Protein AF-A0A1F9VTL1-F1 (afdb_monomer_lite)

Secondary structure (DSSP, 8-state):
---------------TTPPP--EEB-SSEEEESSTTSPEEEEE-TT-EEEE---SSSEEEEEEEEEE-GGGBPTTS-B-TTPEEE-TTS-EEEEESS-B--SS---PPPTTT-PEEEEEEEEEEGGGB-GGGSHHHHHHHHHHH-SSPPPGGGGHHHHHHTT-EEE--STTSEEEEEEPPTTT-SS--EEEEEEEETTEEEEEEESS---S--SEEEE-GGG-EEEESS---HHHHHHHHHHHHHHHHT--

Structure (mmCIF, N/CA/C/O backbone):
data_AF-A0A1F9VTL1-F1
#
_entry.id   AF-A0A1F9VTL1-F1
#
loop_
_atom_site.group_PDB
_atom_site.id
_atom_site.type_symbol
_atom_site.label_atom_id
_atom_site.label_alt_id
_atom_site.label_comp_id
_atom_site.label_asym_id
_atom_site.label_entity_id
_atom_site.label_seq_id
_atom_site.pdbx_PDB_ins_code
_atom_site.Cartn_x
_atom_site.Cartn_y
_atom_site.Cartn_z
_atom_site.occupancy
_atom_site.B_iso_or_equiv
_atom_site.auth_seq_id
_atom_site.auth_comp_id
_atom_site.auth_asym_id
_atom_site.auth_atom_id
_atom_site.pdbx_PDB_model_num
ATOM 1 N N . MET A 1 1 ? 15.635 -2.606 39.522 1.00 36.22 1 MET A N 1
ATOM 2 C CA . MET A 1 1 ? 14.920 -2.445 38.237 1.00 36.22 1 MET A CA 1
ATOM 3 C C . MET A 1 1 ? 15.941 -2.172 37.146 1.00 36.22 1 MET A C 1
ATOM 5 O O . MET A 1 1 ? 16.559 -1.121 37.175 1.00 36.22 1 MET A O 1
ATOM 9 N N . LYS A 1 2 ? 16.191 -3.131 36.248 1.00 26.36 2 LYS A N 1
ATOM 10 C CA . LYS A 1 2 ? 17.073 -2.948 35.086 1.00 26.36 2 LYS A CA 1
ATOM 11 C C . LYS A 1 2 ? 16.200 -3.032 33.836 1.00 26.36 2 LYS A C 1
ATOM 13 O O . LYS A 1 2 ? 15.714 -4.114 33.517 1.00 26.36 2 LYS A O 1
ATOM 18 N N . PHE A 1 3 ? 15.964 -1.896 33.186 1.00 29.81 3 PHE A N 1
ATOM 19 C CA . PHE A 1 3 ? 15.362 -1.852 31.856 1.00 29.81 3 PHE A CA 1
ATOM 20 C C . PHE A 1 3 ? 16.377 -2.441 30.874 1.00 29.81 3 PHE A C 1
ATOM 22 O O . PHE A 1 3 ? 17.461 -1.893 30.688 1.00 29.81 3 PHE A O 1
ATOM 29 N N . LYS A 1 4 ? 16.060 -3.605 30.300 1.00 29.52 4 LYS A N 1
ATOM 30 C CA . LYS A 1 4 ? 16.803 -4.134 29.157 1.00 29.52 4 LYS A CA 1
ATOM 31 C C . LYS A 1 4 ? 16.410 -3.295 27.947 1.00 29.52 4 LYS A C 1
ATOM 33 O O . LYS A 1 4 ? 15.265 -3.360 27.511 1.00 29.52 4 LYS A O 1
ATOM 38 N N . ALA A 1 5 ? 17.356 -2.509 27.445 1.00 31.97 5 ALA A N 1
ATOM 39 C CA . ALA A 1 5 ? 17.252 -1.867 26.147 1.00 31.97 5 ALA A CA 1
ATOM 40 C C . ALA A 1 5 ? 17.063 -2.957 25.084 1.00 31.97 5 ALA A C 1
ATOM 42 O O . ALA A 1 5 ? 17.919 -3.824 24.898 1.00 31.97 5 ALA A O 1
ATOM 43 N N . PHE A 1 6 ? 15.904 -2.943 24.435 1.00 30.83 6 PHE A N 1
ATOM 44 C CA . PHE A 1 6 ? 15.630 -3.734 23.247 1.00 30.83 6 PHE A CA 1
ATOM 45 C C . PHE A 1 6 ? 16.324 -3.023 22.077 1.00 30.83 6 PHE A C 1
ATOM 47 O O . PHE A 1 6 ? 15.713 -2.239 21.361 1.00 30.83 6 PHE A O 1
ATOM 54 N N . SER A 1 7 ? 17.628 -3.249 21.900 1.00 31.41 7 SER A N 1
ATOM 55 C CA . SER A 1 7 ? 18.295 -2.931 20.633 1.00 31.41 7 SER A CA 1
ATOM 56 C C . SER A 1 7 ? 17.820 -3.933 19.585 1.00 31.41 7 SER A C 1
ATOM 58 O O . SER A 1 7 ? 18.479 -4.933 19.311 1.00 31.41 7 SER A O 1
ATOM 60 N N . ALA A 1 8 ? 16.644 -3.678 19.016 1.00 33.06 8 ALA A N 1
ATOM 61 C CA . ALA A 1 8 ? 16.248 -4.274 17.755 1.00 33.06 8 ALA A CA 1
ATOM 62 C C . ALA A 1 8 ? 16.989 -3.523 16.645 1.00 33.06 8 ALA A C 1
ATOM 64 O O . ALA A 1 8 ? 16.456 -2.612 16.020 1.00 33.06 8 ALA A O 1
ATOM 65 N N . LEU A 1 9 ? 18.244 -3.911 16.410 1.00 30.23 9 LEU A N 1
ATOM 66 C CA . LEU A 1 9 ? 18.881 -3.691 15.119 1.00 30.23 9 LEU A CA 1
ATOM 67 C C . LEU A 1 9 ? 18.122 -4.581 14.122 1.00 30.23 9 LEU A C 1
ATOM 69 O O . LEU A 1 9 ? 18.488 -5.730 13.876 1.00 30.23 9 LEU A O 1
ATOM 73 N N . LEU A 1 10 ? 16.979 -4.084 13.649 1.00 35.00 10 LEU A N 1
ATOM 74 C CA . LEU A 1 10 ? 16.189 -4.687 12.587 1.00 35.00 10 LEU A CA 1
ATOM 75 C C . LEU A 1 10 ? 17.007 -4.525 11.305 1.00 35.00 10 LEU A C 1
ATOM 77 O O . LEU A 1 10 ? 16.826 -3.585 10.537 1.00 35.00 10 LEU A O 1
ATOM 81 N N . LEU A 1 11 ? 17.938 -5.457 11.079 1.00 33.41 11 LEU A N 1
ATOM 82 C CA . LEU A 1 11 ? 18.264 -5.841 9.717 1.00 33.41 11 LEU A CA 1
ATOM 83 C C . LEU A 1 11 ? 16.915 -6.159 9.067 1.00 33.41 11 LEU A C 1
ATOM 85 O O . LEU A 1 11 ? 16.291 -7.170 9.396 1.00 33.41 11 LEU A O 1
ATOM 89 N N . PHE A 1 12 ? 16.451 -5.261 8.199 1.00 39.25 12 PHE A N 1
ATOM 90 C CA . PHE A 1 12 ? 15.352 -5.477 7.268 1.00 39.25 12 PHE A CA 1
ATOM 91 C C . PHE A 1 12 ? 15.795 -6.576 6.300 1.00 39.25 12 PHE A C 1
ATOM 93 O O . PHE A 1 12 ? 16.148 -6.356 5.145 1.00 39.25 12 PHE A O 1
ATOM 100 N N . SER A 1 13 ? 15.853 -7.805 6.800 1.00 32.62 13 SER A N 1
ATOM 101 C CA . SER A 1 13 ? 15.887 -8.978 5.961 1.00 32.62 13 SER A CA 1
ATOM 102 C C . SER A 1 13 ? 14.563 -8.972 5.211 1.00 32.62 13 SER A C 1
ATOM 104 O O . SER A 1 13 ? 13.523 -9.319 5.777 1.00 32.62 13 SER A O 1
ATOM 106 N N . PHE A 1 14 ? 14.634 -8.520 3.956 1.00 38.91 14 PHE A N 1
ATOM 107 C CA . PHE A 1 14 ? 13.723 -8.800 2.853 1.00 38.91 14 PHE A CA 1
ATOM 108 C C . PHE A 1 14 ? 13.466 -10.316 2.807 1.00 38.91 14 PHE A C 1
ATOM 110 O O . PHE A 1 14 ? 14.059 -11.076 2.042 1.00 38.91 14 PHE A O 1
ATOM 117 N N . LEU A 1 15 ? 12.627 -10.798 3.722 1.00 35.75 15 LEU A N 1
ATOM 118 C CA . LEU A 1 15 ? 12.273 -12.199 3.838 1.00 35.75 15 LEU A CA 1
ATOM 119 C C . LEU A 1 15 ? 11.187 -12.481 2.809 1.00 35.75 15 LEU A C 1
ATOM 121 O O . LEU A 1 15 ? 10.000 -12.215 3.007 1.00 35.75 15 LEU A O 1
ATOM 125 N N . CYS A 1 16 ? 11.664 -13.013 1.687 1.00 34.41 16 CYS A N 1
ATOM 126 C CA . CYS A 1 16 ? 10.990 -13.959 0.814 1.00 34.41 16 CYS A CA 1
ATOM 127 C C . CYS A 1 16 ? 9.662 -14.477 1.393 1.00 34.41 16 CYS A C 1
ATOM 129 O O . CYS A 1 16 ? 9.648 -15.318 2.289 1.00 34.41 16 CYS A O 1
ATOM 131 N N . GLY A 1 17 ? 8.540 -14.014 0.835 1.00 38.56 17 GLY A N 1
ATOM 132 C CA . GLY A 1 17 ? 7.256 -14.710 0.963 1.00 38.56 17 GLY A CA 1
ATOM 133 C C . GLY A 1 17 ? 6.082 -13.911 1.518 1.00 38.56 17 GLY A C 1
ATOM 134 O O . GLY A 1 17 ? 4.962 -14.413 1.442 1.00 38.56 17 GLY A O 1
ATOM 135 N N . ARG A 1 18 ? 6.264 -12.678 2.006 1.00 45.53 18 ARG A N 1
ATOM 136 C CA . ARG A 1 18 ? 5.099 -11.859 2.379 1.00 45.53 18 ARG A CA 1
ATOM 137 C C . ARG A 1 18 ? 4.327 -11.464 1.109 1.00 45.53 18 ARG A C 1
ATOM 139 O O . ARG A 1 18 ? 4.951 -11.028 0.137 1.00 45.53 18 ARG A O 1
ATOM 146 N N . PRO A 1 19 ? 2.998 -11.673 1.038 1.00 45.59 19 PRO A N 1
ATOM 147 C CA . PRO A 1 19 ? 2.218 -11.145 -0.072 1.00 45.59 19 PRO A CA 1
ATOM 148 C C . PRO A 1 19 ? 2.411 -9.628 -0.089 1.00 45.59 19 PRO A C 1
ATOM 150 O O . PRO A 1 19 ? 2.204 -8.990 0.940 1.00 45.59 19 PRO A O 1
ATOM 153 N N . LEU A 1 20 ? 2.836 -9.073 -1.232 1.00 51.19 20 LEU A N 1
ATOM 154 C CA . LEU A 1 20 ? 2.894 -7.621 -1.426 1.00 51.19 20 LEU A CA 1
ATOM 155 C C . LEU A 1 20 ? 1.542 -7.043 -0.984 1.00 51.19 20 LEU A C 1
ATOM 157 O O . LEU A 1 20 ? 0.506 -7.442 -1.535 1.00 51.19 20 LEU A O 1
ATOM 161 N N . ARG A 1 21 ? 1.566 -6.179 0.036 1.00 68.81 21 ARG A N 1
ATOM 162 C CA . ARG A 1 21 ? 0.408 -5.474 0.605 1.00 68.81 21 ARG A CA 1
ATOM 163 C C . ARG A 1 21 ? 0.075 -4.301 -0.309 1.00 68.81 21 ARG A C 1
ATOM 165 O O . ARG A 1 21 ? 0.228 -3.146 0.054 1.00 68.81 21 ARG A O 1
ATOM 172 N N . ALA A 1 22 ? -0.283 -4.654 -1.532 1.00 82.31 22 ALA A N 1
ATOM 173 C CA . ALA A 1 22 ? -0.256 -3.753 -2.662 1.00 82.31 22 ALA A CA 1
ATOM 174 C C . ALA A 1 22 ? -1.665 -3.398 -3.121 1.00 82.31 22 ALA A C 1
ATOM 176 O O . ALA A 1 22 ? -2.537 -4.272 -3.231 1.00 82.31 22 ALA A O 1
ATOM 177 N N . GLU A 1 23 ? -1.850 -2.128 -3.455 1.00 94.31 23 GLU A N 1
ATOM 178 C CA . GLU A 1 23 ? -2.902 -1.702 -4.357 1.00 94.31 23 GLU A CA 1
ATOM 179 C C . GLU A 1 23 ? -2.733 -2.359 -5.740 1.00 94.31 23 GLU A C 1
ATOM 181 O O . GLU A 1 23 ? -1.689 -2.917 -6.097 1.00 94.31 23 GLU A O 1
ATOM 186 N N . VAL A 1 24 ? -3.801 -2.332 -6.533 1.00 96.06 24 VAL A N 1
ATOM 187 C CA . VAL A 1 24 ? -3.861 -2.998 -7.833 1.00 96.06 24 VAL A CA 1
ATOM 188 C C . VAL A 1 24 ? -4.225 -2.003 -8.922 1.00 96.06 24 VAL A C 1
ATOM 190 O O . VAL A 1 24 ? -5.228 -1.298 -8.825 1.00 96.06 24 VAL A O 1
ATOM 193 N N . ILE A 1 25 ? -3.459 -2.014 -10.007 1.00 97.69 25 ILE A N 1
ATOM 194 C CA . ILE A 1 25 ? -3.737 -1.236 -11.211 1.00 97.69 25 ILE A CA 1
ATOM 195 C C . ILE A 1 25 ? -4.984 -1.771 -11.928 1.00 97.69 25 ILE A C 1
ATOM 197 O O . ILE A 1 25 ? -5.120 -2.973 -12.184 1.00 97.69 25 ILE A O 1
ATOM 201 N N . ARG A 1 26 ? -5.880 -0.849 -12.282 1.00 97.56 26 ARG A N 1
ATOM 202 C CA . ARG A 1 26 ? -6.916 -0.969 -13.309 1.00 97.56 26 ARG A CA 1
ATOM 203 C C . ARG A 1 26 ? -6.288 -0.559 -14.638 1.00 97.56 26 ARG A 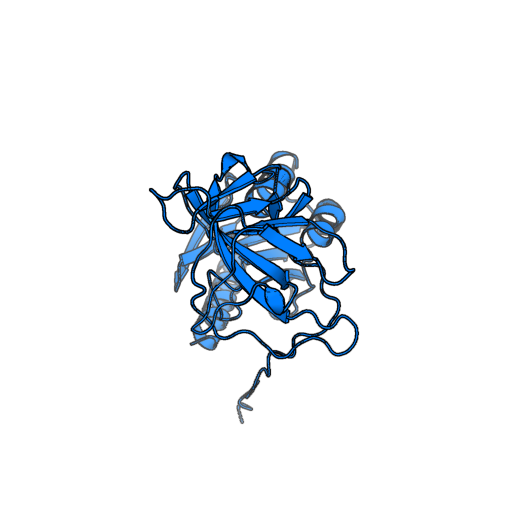C 1
ATOM 205 O O . ARG A 1 26 ? -6.236 0.621 -14.967 1.00 97.56 26 ARG A O 1
ATOM 212 N N . GLY A 1 27 ? -5.763 -1.543 -15.356 1.00 93.62 27 GLY A N 1
ATOM 213 C CA . GLY A 1 27 ? -4.925 -1.300 -16.526 1.00 93.62 27 GLY A CA 1
ATOM 214 C C . GLY A 1 27 ? -5.665 -1.388 -17.867 1.00 93.62 27 GLY A C 1
ATOM 215 O O . GLY A 1 27 ? -6.797 -1.873 -17.915 1.00 93.62 27 GLY A O 1
ATOM 216 N N . PRO A 1 28 ? -5.008 -0.984 -18.970 1.00 96.81 28 PRO A N 1
ATOM 217 C CA . PRO A 1 28 ? -3.671 -0.391 -18.996 1.00 96.81 28 PRO A CA 1
ATOM 218 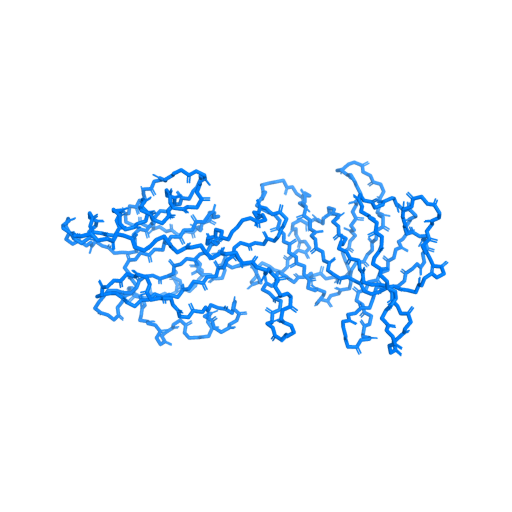C C . PRO A 1 28 ? -3.669 1.015 -18.379 1.00 96.81 28 PRO A C 1
ATOM 220 O O . PRO A 1 28 ? -4.536 1.826 -18.686 1.00 96.81 28 PRO A O 1
ATOM 223 N N . ALA A 1 29 ? -2.695 1.286 -17.513 1.00 97.69 29 ALA A N 1
ATOM 224 C CA . ALA A 1 29 ? -2.513 2.585 -16.871 1.00 97.69 29 ALA A CA 1
ATOM 225 C C . ALA A 1 29 ? -1.221 3.221 -17.377 1.00 97.69 29 ALA A C 1
ATOM 227 O O . ALA A 1 29 ? -0.213 2.526 -17.517 1.00 97.69 29 ALA A O 1
ATOM 228 N N . GLU A 1 30 ? -1.248 4.518 -17.662 1.00 97.31 30 GLU A N 1
ATOM 229 C CA . GLU A 1 30 ? -0.055 5.295 -17.999 1.00 97.31 30 GLU A CA 1
ATOM 230 C C . GLU A 1 30 ? 0.550 5.888 -16.730 1.00 97.31 30 GLU A C 1
ATOM 232 O O . GLU A 1 30 ? -0.164 6.430 -15.886 1.00 97.31 30 GLU A O 1
ATOM 237 N N . LEU A 1 31 ? 1.871 5.792 -16.607 1.00 97.12 31 LEU A N 1
ATOM 238 C CA . LEU A 1 31 ? 2.620 6.330 -15.481 1.00 97.12 31 LEU A CA 1
ATOM 239 C C . LEU A 1 31 ? 3.559 7.425 -15.974 1.00 97.12 31 LEU A C 1
ATOM 241 O O . LEU A 1 31 ? 4.158 7.301 -17.044 1.00 97.12 31 LEU A O 1
ATOM 245 N N . ARG A 1 32 ? 3.697 8.496 -15.195 1.00 95.38 32 ARG A N 1
ATOM 246 C CA . ARG A 1 32 ? 4.520 9.666 -15.532 1.00 95.38 32 ARG A CA 1
ATOM 247 C C . ARG A 1 32 ? 5.700 9.786 -14.580 1.00 95.38 32 ARG A C 1
ATOM 249 O O . ARG A 1 32 ? 5.578 9.444 -13.414 1.00 95.38 32 ARG A O 1
ATOM 256 N N . SER A 1 33 ? 6.816 10.322 -15.056 1.00 89.38 33 SER A N 1
ATOM 257 C CA . SER A 1 33 ? 7.952 10.685 -14.195 1.00 89.38 33 SER A CA 1
ATOM 258 C C . SER A 1 33 ? 7.778 12.045 -13.502 1.00 89.38 33 SER A C 1
ATOM 260 O O . SER A 1 33 ? 8.544 12.369 -12.606 1.00 89.38 33 SER A O 1
ATOM 262 N N . ALA A 1 34 ? 6.785 12.844 -13.910 1.00 84.56 34 ALA A N 1
ATOM 263 C CA . ALA A 1 34 ? 6.429 14.131 -13.307 1.00 84.56 34 ALA A CA 1
ATOM 264 C C . ALA A 1 34 ? 4.954 14.480 -13.593 1.00 84.56 34 ALA A C 1
ATOM 266 O O . ALA A 1 34 ? 4.390 14.010 -14.588 1.00 84.56 34 ALA A O 1
ATOM 267 N N . ASP A 1 35 ? 4.333 15.327 -12.764 1.00 71.75 35 ASP A N 1
ATOM 268 C CA . ASP A 1 35 ? 2.890 15.644 -12.822 1.00 71.75 35 ASP A CA 1
ATOM 269 C C . ASP A 1 35 ? 2.420 16.111 -14.213 1.00 71.75 35 ASP A C 1
ATOM 271 O O . ASP A 1 35 ? 1.348 15.728 -14.699 1.00 71.75 35 ASP A O 1
ATOM 275 N N . THR A 1 36 ? 3.252 16.895 -14.901 1.00 65.31 36 THR A N 1
ATOM 276 C CA . THR A 1 36 ? 2.993 17.457 -16.239 1.00 65.31 36 THR A CA 1
ATOM 277 C C . THR A 1 36 ? 3.823 16.800 -17.352 1.00 65.31 36 THR A C 1
ATOM 279 O O . THR A 1 36 ? 4.041 17.391 -18.409 1.00 65.31 36 THR A O 1
ATOM 282 N N . GLY A 1 37 ? 4.268 15.558 -17.143 1.00 72.75 37 GLY A N 1
ATOM 283 C CA . GLY A 1 37 ? 5.114 14.815 -18.079 1.00 72.75 37 GLY A CA 1
ATOM 284 C C . GLY A 1 37 ? 4.368 13.952 -19.102 1.00 72.75 37 GLY A C 1
ATOM 285 O O . GLY A 1 37 ? 3.180 13.645 -18.974 1.00 72.75 37 GLY A O 1
ATOM 286 N N . LYS A 1 38 ? 5.114 13.507 -20.121 1.00 85.81 38 LYS A N 1
ATOM 287 C CA . LYS A 1 38 ? 4.707 12.391 -20.989 1.00 85.81 38 LYS A CA 1
ATOM 288 C C . LYS A 1 38 ? 4.661 11.091 -20.177 1.00 85.81 38 LYS A C 1
ATOM 290 O O . LYS A 1 38 ? 5.348 10.962 -19.165 1.00 85.81 38 LYS A O 1
ATOM 295 N N . ALA A 1 39 ? 3.877 10.121 -20.641 1.00 92.25 39 ALA A N 1
ATOM 296 C CA . ALA A 1 39 ? 3.885 8.779 -20.071 1.00 92.25 39 ALA A CA 1
ATOM 297 C C . ALA A 1 39 ? 5.279 8.140 -20.230 1.00 92.25 39 ALA A C 1
ATOM 299 O O . ALA A 1 39 ? 5.758 7.944 -21.349 1.00 92.25 39 ALA A O 1
ATOM 300 N N . ALA A 1 40 ? 5.917 7.821 -19.108 1.00 95.31 40 ALA A N 1
ATOM 301 C CA . ALA A 1 40 ? 7.216 7.159 -19.031 1.00 95.31 40 ALA A CA 1
ATOM 302 C C . ALA A 1 40 ? 7.072 5.631 -19.067 1.00 95.31 40 ALA A C 1
ATOM 304 O O . ALA A 1 40 ? 7.914 4.926 -19.624 1.00 95.31 40 ALA A O 1
ATOM 305 N N . ALA A 1 41 ? 5.971 5.109 -18.528 1.00 97.62 41 ALA A N 1
ATOM 306 C CA . ALA A 1 41 ? 5.686 3.684 -18.524 1.00 97.62 41 ALA A CA 1
ATOM 307 C C . ALA A 1 41 ? 4.189 3.392 -18.648 1.00 97.62 41 ALA A C 1
ATOM 309 O O . ALA A 1 41 ? 3.341 4.275 -18.518 1.00 97.62 41 ALA A O 1
ATOM 310 N N . SER A 1 42 ? 3.864 2.120 -18.869 1.00 98.19 42 SER A N 1
ATOM 311 C CA . SER A 1 42 ? 2.506 1.607 -18.759 1.00 98.19 42 SER A CA 1
ATOM 312 C C . SER A 1 42 ? 2.472 0.299 -17.977 1.00 98.19 42 SER A C 1
ATOM 314 O O . SER A 1 42 ? 3.284 -0.596 -18.226 1.00 98.19 42 SER A O 1
ATOM 316 N N . LEU A 1 43 ? 1.523 0.190 -17.048 1.00 98.44 43 LEU A N 1
ATOM 317 C CA . LEU A 1 43 ? 1.258 -1.022 -16.275 1.00 98.44 43 LEU A CA 1
ATOM 318 C C . LEU A 1 43 ? -0.022 -1.707 -16.766 1.00 98.44 43 LEU A C 1
ATOM 320 O O . LEU A 1 43 ? -1.015 -1.053 -17.087 1.00 98.44 43 LEU A O 1
ATOM 324 N N . TYR A 1 44 ? 0.005 -3.037 -16.823 1.00 98.38 44 TYR A N 1
ATOM 325 C CA . TYR A 1 44 ? -1.131 -3.865 -17.227 1.00 98.38 44 TYR A CA 1
ATOM 326 C C . TYR A 1 44 ? -2.145 -4.028 -16.090 1.00 98.38 44 TYR A C 1
ATOM 328 O O . TYR A 1 44 ? -1.842 -3.790 -14.918 1.00 98.38 44 TYR A O 1
ATOM 336 N N . ASP A 1 45 ? -3.365 -4.454 -16.433 1.00 98.00 45 ASP A N 1
ATOM 337 C CA . ASP A 1 45 ? -4.385 -4.727 -15.421 1.00 98.00 45 ASP A CA 1
ATOM 338 C C . ASP A 1 45 ? -3.907 -5.805 -14.445 1.00 98.00 45 ASP A C 1
ATOM 340 O O . ASP A 1 45 ? -3.346 -6.829 -14.840 1.00 98.00 45 ASP A O 1
ATOM 344 N N . GLY A 1 46 ? -4.120 -5.564 -13.152 1.00 95.81 46 GLY A N 1
ATOM 345 C CA . GLY A 1 46 ? -3.687 -6.489 -12.111 1.00 95.81 46 GLY A CA 1
ATOM 346 C C . GLY A 1 46 ? -2.239 -6.307 -11.648 1.00 95.81 46 GLY A C 1
ATOM 347 O O . GLY A 1 46 ? -1.816 -7.054 -10.761 1.00 95.81 46 GLY A O 1
ATOM 348 N N . ALA A 1 47 ? -1.486 -5.342 -12.195 1.00 96.81 47 ALA A N 1
ATOM 349 C CA . ALA A 1 47 ? -0.178 -4.981 -11.654 1.00 96.81 47 ALA A CA 1
ATOM 350 C C . ALA A 1 47 ? -0.310 -4.532 -10.191 1.00 96.81 47 ALA A C 1
ATOM 352 O O . ALA A 1 47 ? -1.247 -3.817 -9.833 1.00 96.81 47 ALA A O 1
ATOM 353 N N . LYS A 1 48 ? 0.616 -4.992 -9.347 1.00 95.06 48 LYS A N 1
ATOM 354 C CA . LYS A 1 48 ? 0.660 -4.670 -7.918 1.00 95.06 48 LYS A CA 1
ATOM 355 C C . LYS A 1 48 ? 1.556 -3.464 -7.703 1.00 95.06 48 LYS A C 1
ATOM 357 O O . LYS A 1 48 ? 2.680 -3.466 -8.197 1.00 95.06 48 LYS A O 1
ATOM 362 N N . VAL A 1 49 ? 1.061 -2.486 -6.962 1.00 95.25 49 VAL A N 1
ATOM 363 C CA . VAL A 1 49 ? 1.756 -1.230 -6.686 1.00 95.25 49 VAL A CA 1
ATOM 364 C C . VAL A 1 49 ? 1.557 -0.819 -5.233 1.00 95.25 49 VAL A C 1
ATOM 366 O O . VAL A 1 49 ? 0.642 -1.299 -4.568 1.00 95.25 49 VAL A O 1
ATOM 369 N N . GLU A 1 50 ? 2.408 0.070 -4.751 1.00 92.81 50 GLU A N 1
ATOM 370 C CA . GLU A 1 50 ? 2.240 0.756 -3.479 1.00 92.81 50 GLU A CA 1
ATOM 371 C C . GLU A 1 50 ? 2.025 2.239 -3.765 1.00 92.81 50 GLU A C 1
ATOM 373 O O . GLU A 1 50 ? 2.782 2.848 -4.514 1.00 92.81 50 GLU A O 1
ATOM 378 N N . CYS A 1 51 ? 0.956 2.807 -3.222 1.00 92.31 51 CYS A N 1
ATOM 379 C CA . CYS A 1 51 ? 0.553 4.182 -3.512 1.00 92.31 51 CYS A CA 1
ATOM 380 C C . CYS A 1 51 ? 0.684 5.068 -2.277 1.00 92.31 51 CYS A C 1
ATOM 382 O O . CYS A 1 51 ? 0.207 4.675 -1.213 1.00 92.31 51 CYS A O 1
ATOM 384 N N . VAL A 1 52 ? 1.229 6.278 -2.408 1.00 89.94 52 VAL A N 1
ATOM 385 C CA . VAL A 1 52 ? 1.214 7.257 -1.305 1.00 89.94 52 VAL A CA 1
ATOM 386 C C . VAL A 1 52 ? -0.189 7.815 -1.062 1.00 89.94 52 VAL A C 1
ATOM 388 O O . VAL A 1 52 ? -1.071 7.777 -1.930 1.00 89.94 52 VAL A O 1
ATOM 391 N N . ARG A 1 53 ? -0.408 8.384 0.123 1.00 82.25 53 ARG A N 1
ATOM 392 C CA . ARG A 1 53 ? -1.593 9.174 0.425 1.00 82.25 53 ARG A CA 1
ATOM 393 C C . ARG A 1 53 ? -1.566 10.456 -0.397 1.00 82.25 53 ARG A C 1
ATOM 395 O O . ARG A 1 53 ? -0.670 11.281 -0.267 1.00 82.25 53 ARG A O 1
ATOM 402 N N . SER A 1 54 ? -2.613 10.682 -1.180 1.00 82.00 54 SER A N 1
ATOM 403 C CA . SER A 1 54 ? -2.771 11.944 -1.892 1.00 82.00 54 SER A CA 1
ATOM 404 C C . SER A 1 54 ? -4.230 12.205 -2.257 1.00 82.00 54 SER A C 1
ATOM 406 O O . SER A 1 54 ? -5.019 11.281 -2.453 1.00 82.00 54 SER A O 1
ATOM 408 N N . THR A 1 55 ? -4.591 13.485 -2.314 1.00 80.38 55 THR A N 1
ATOM 409 C CA . THR A 1 55 ? -5.858 13.975 -2.880 1.00 80.38 55 THR A CA 1
ATOM 410 C C . THR A 1 55 ? -5.692 14.442 -4.328 1.00 80.38 55 THR A C 1
ATOM 412 O O . THR A 1 55 ? -6.673 14.822 -4.970 1.00 80.38 55 THR A O 1
ATOM 415 N N . ALA A 1 56 ? -4.462 14.428 -4.847 1.00 88.50 56 ALA A N 1
ATOM 416 C CA . ALA A 1 56 ? -4.162 14.786 -6.220 1.00 88.50 56 ALA A CA 1
ATOM 417 C C . ALA A 1 56 ? -4.605 13.671 -7.186 1.00 88.50 56 ALA A C 1
ATOM 419 O O . ALA A 1 56 ? -4.644 12.494 -6.821 1.00 88.50 56 ALA A O 1
ATOM 420 N N . PRO A 1 57 ? -4.933 14.014 -8.444 1.00 91.81 57 PRO A N 1
ATOM 421 C CA . PRO A 1 57 ? -5.296 13.020 -9.450 1.00 91.81 57 PRO A CA 1
ATOM 422 C C . PRO A 1 57 ? -4.115 12.136 -9.859 1.00 91.81 57 PRO A C 1
ATOM 424 O O . PRO A 1 57 ? -4.346 11.020 -10.312 1.00 91.81 57 PRO A O 1
ATOM 427 N N . TRP A 1 58 ? -2.883 12.629 -9.721 1.00 94.06 58 TRP A N 1
ATOM 428 C CA . TRP A 1 58 ? -1.645 11.892 -9.955 1.00 94.06 58 TRP A CA 1
ATOM 429 C C . TRP A 1 58 ? -0.966 11.657 -8.616 1.00 94.06 58 TRP A C 1
ATOM 431 O O . TRP A 1 58 ? -0.846 12.581 -7.814 1.00 94.06 58 TRP A O 1
ATOM 441 N N . ILE A 1 59 ? -0.596 10.409 -8.356 1.00 93.94 59 ILE A N 1
ATOM 442 C CA . ILE A 1 59 ? -0.109 9.981 -7.051 1.00 93.94 59 ILE A CA 1
ATOM 443 C C . ILE A 1 59 ? 1.170 9.172 -7.204 1.00 93.94 59 ILE A C 1
ATOM 445 O O . ILE A 1 59 ? 1.281 8.349 -8.119 1.00 93.94 59 ILE A O 1
ATOM 449 N N . GLU A 1 60 ? 2.130 9.386 -6.307 1.00 94.12 60 GLU A N 1
ATOM 450 C CA . GLU A 1 60 ? 3.345 8.576 -6.285 1.00 94.12 60 GLU A CA 1
ATOM 451 C C . GLU A 1 60 ? 2.977 7.116 -6.048 1.00 94.12 60 GLU A C 1
ATOM 453 O O . GLU A 1 60 ? 2.176 6.758 -5.179 1.00 94.12 60 GLU A O 1
ATOM 458 N N . THR A 1 61 ? 3.511 6.287 -6.927 1.00 94.81 61 THR A N 1
ATOM 459 C CA . THR A 1 61 ? 3.162 4.890 -7.091 1.00 94.81 61 THR A CA 1
ATOM 460 C C . THR A 1 61 ? 4.451 4.128 -7.338 1.00 94.81 61 THR A C 1
ATOM 462 O O . THR A 1 61 ? 5.084 4.260 -8.388 1.00 94.81 61 THR A O 1
ATOM 465 N N . GLY A 1 62 ? 4.842 3.346 -6.343 1.00 93.75 62 GLY A N 1
ATOM 466 C CA . GLY A 1 62 ? 6.043 2.532 -6.347 1.00 93.75 62 GLY A CA 1
ATOM 467 C C . GLY A 1 62 ? 5.731 1.081 -6.674 1.00 93.75 62 GLY A C 1
ATOM 468 O O . GLY A 1 62 ? 4.668 0.556 -6.337 1.00 93.75 62 GLY A O 1
ATOM 469 N N . PHE A 1 63 ? 6.656 0.404 -7.338 1.00 94.19 63 PHE A N 1
ATOM 470 C CA . PHE A 1 63 ? 6.559 -1.026 -7.597 1.00 94.19 63 PHE A CA 1
ATOM 471 C C . PHE A 1 63 ? 7.936 -1.648 -7.802 1.00 94.19 63 PHE A C 1
ATOM 473 O O . PHE A 1 63 ? 8.856 -1.024 -8.327 1.00 94.19 63 PHE A O 1
ATOM 480 N N . LEU A 1 64 ? 8.053 -2.919 -7.419 1.00 92.88 64 LEU A N 1
ATOM 481 C CA . LEU A 1 64 ? 9.236 -3.726 -7.696 1.00 92.88 64 LEU A CA 1
ATOM 482 C C . LEU A 1 64 ? 9.121 -4.339 -9.089 1.00 92.88 64 LEU A C 1
ATOM 484 O O . LEU A 1 64 ? 8.118 -4.988 -9.404 1.00 92.88 64 LEU A O 1
ATOM 488 N N . ALA A 1 65 ? 10.152 -4.170 -9.910 1.00 94.81 65 ALA A N 1
ATOM 489 C CA . ALA A 1 65 ? 10.223 -4.753 -11.243 1.00 94.81 65 ALA A CA 1
ATOM 490 C C . ALA A 1 65 ? 11.575 -5.423 -11.479 1.00 94.81 65 ALA A C 1
ATOM 492 O O . ALA A 1 65 ? 12.620 -4.872 -11.151 1.00 94.81 65 ALA A O 1
ATOM 493 N N . TYR A 1 66 ? 11.552 -6.584 -12.126 1.00 95.81 66 TYR A N 1
ATOM 494 C CA . TYR A 1 66 ?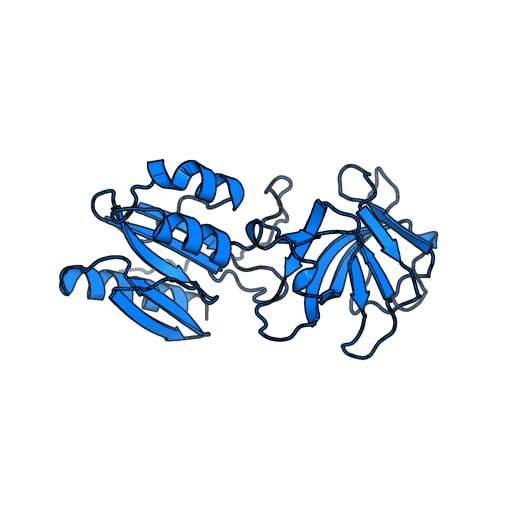 12.737 -7.190 -12.718 1.00 95.81 66 TYR A CA 1
ATOM 495 C C . TYR A 1 66 ? 12.826 -6.760 -14.182 1.00 95.81 66 TYR A C 1
ATOM 497 O O . TYR A 1 66 ? 11.824 -6.818 -14.899 1.00 95.81 66 TYR A O 1
ATOM 505 N N . VAL A 1 67 ? 14.010 -6.352 -14.634 1.00 96.94 67 VAL A N 1
ATOM 506 C CA . VAL A 1 67 ? 14.264 -5.902 -16.014 1.00 96.94 67 VAL A CA 1
ATOM 507 C C . VAL A 1 67 ? 15.512 -6.558 -16.599 1.00 96.94 67 VAL A C 1
ATOM 509 O O . VAL A 1 67 ? 16.418 -6.961 -15.869 1.00 96.94 67 VAL A O 1
ATOM 512 N N . GLU A 1 68 ? 15.585 -6.650 -17.926 1.00 97.00 68 GLU A N 1
ATOM 513 C CA . GLU A 1 68 ? 16.799 -7.121 -18.602 1.00 97.00 68 GLU A CA 1
ATOM 514 C C . GLU A 1 68 ? 17.908 -6.049 -18.511 1.00 97.00 68 GLU A C 1
ATOM 516 O O . GLU A 1 68 ? 17.642 -4.886 -18.841 1.00 97.00 68 GLU A O 1
ATOM 521 N N . PRO A 1 69 ? 19.159 -6.402 -18.143 1.00 95.31 69 PRO A N 1
ATOM 522 C CA . PRO A 1 69 ? 20.253 -5.435 -17.978 1.00 95.31 69 PRO A CA 1
ATOM 523 C C . PRO A 1 69 ? 20.529 -4.585 -19.223 1.00 95.31 69 PRO A C 1
ATOM 525 O O . PRO A 1 69 ? 20.970 -3.446 -19.114 1.00 95.31 69 PRO A O 1
ATOM 528 N N . ALA A 1 70 ? 20.229 -5.115 -20.413 1.00 95.56 70 ALA A N 1
ATOM 529 C CA . ALA A 1 70 ? 20.410 -4.428 -21.690 1.00 95.56 70 ALA A CA 1
ATOM 530 C C . ALA A 1 70 ? 19.573 -3.143 -21.838 1.00 95.56 70 ALA A C 1
ATOM 532 O O . ALA A 1 70 ? 19.851 -2.353 -22.736 1.00 95.56 70 ALA A O 1
ATOM 533 N N . TYR A 1 71 ? 18.565 -2.921 -20.988 1.00 96.06 71 TYR A N 1
ATOM 534 C CA . TYR A 1 71 ? 17.780 -1.682 -20.981 1.00 96.06 71 TYR A CA 1
ATOM 535 C C . TYR A 1 71 ? 18.255 -0.652 -19.956 1.00 96.06 71 TYR A C 1
ATOM 537 O O . TYR A 1 71 ? 17.766 0.476 -19.986 1.00 96.06 71 TYR A O 1
ATOM 545 N N . LEU A 1 72 ? 19.202 -1.002 -19.084 1.00 93.94 72 LEU A N 1
ATOM 546 C CA . LEU A 1 72 ? 19.769 -0.055 -18.131 1.00 93.94 72 LEU A CA 1
ATOM 547 C C . LEU A 1 72 ? 20.678 0.936 -18.866 1.00 93.94 72 LEU A C 1
ATOM 549 O O . LEU A 1 72 ? 21.397 0.558 -19.801 1.00 93.94 72 LEU A O 1
ATOM 553 N N . GLU A 1 73 ? 20.601 2.205 -18.474 1.00 89.69 73 GLU A N 1
ATOM 554 C CA . GLU A 1 73 ? 21.490 3.257 -18.971 1.00 89.69 73 GLU A CA 1
ATOM 555 C C . GLU A 1 73 ? 22.696 3.452 -18.054 1.00 89.69 73 GLU A C 1
ATOM 557 O O . GLU A 1 73 ? 22.617 3.304 -16.830 1.00 89.69 73 GLU A O 1
ATOM 562 N N . GLU A 1 74 ? 23.826 3.804 -18.665 1.00 80.19 74 GLU A N 1
ATOM 563 C CA . GLU A 1 74 ? 25.009 4.250 -17.942 1.00 80.19 74 GLU A CA 1
ATOM 564 C C . GLU A 1 74 ? 24.680 5.584 -17.254 1.00 80.19 74 GLU A C 1
ATOM 566 O O . GLU A 1 74 ? 24.341 6.559 -17.918 1.00 80.19 74 GLU A O 1
ATOM 571 N N . GLY A 1 75 ? 24.710 5.609 -15.918 1.00 74.94 75 GLY A N 1
ATOM 572 C CA . GLY A 1 75 ? 24.297 6.772 -15.119 1.00 74.94 75 GLY A CA 1
ATOM 573 C C . GLY A 1 75 ? 22.935 6.650 -14.425 1.00 74.94 75 GLY A C 1
ATOM 574 O O . GLY A 1 75 ? 22.582 7.547 -13.669 1.00 74.94 75 GLY A O 1
ATOM 575 N N . GLY A 1 76 ? 22.213 5.537 -14.605 1.00 80.81 76 GLY A N 1
ATOM 576 C CA . GLY A 1 76 ? 20.956 5.265 -13.899 1.00 80.81 76 GLY A CA 1
ATOM 577 C C . GLY A 1 76 ? 19.725 5.673 -14.709 1.00 80.81 76 GLY A C 1
ATOM 578 O O . GLY A 1 76 ? 19.485 6.843 -14.991 1.00 80.81 76 GLY A O 1
ATOM 579 N N . GLY A 1 77 ? 18.921 4.685 -15.100 1.00 90.00 77 GLY A N 1
ATOM 580 C CA . GLY A 1 77 ? 17.724 4.900 -15.905 1.00 90.00 77 GLY A CA 1
ATOM 581 C C . GLY A 1 77 ? 17.284 3.653 -16.658 1.00 90.00 77 GLY A C 1
ATOM 582 O O . GLY A 1 77 ? 17.979 2.632 -16.676 1.00 90.00 77 GLY A O 1
ATOM 583 N N . LEU A 1 78 ? 16.116 3.752 -17.285 1.00 94.81 78 LEU A N 1
ATOM 584 C CA . LEU A 1 78 ? 15.510 2.693 -18.080 1.00 94.81 78 LEU A CA 1
ATOM 585 C C . LEU A 1 78 ? 15.177 3.178 -19.482 1.00 94.81 78 LEU A C 1
ATOM 587 O O . LEU A 1 78 ? 14.418 4.129 -19.661 1.00 94.81 78 LEU A O 1
ATOM 591 N N . ARG A 1 79 ? 15.689 2.459 -20.484 1.00 96.19 79 ARG A N 1
ATOM 592 C CA . ARG A 1 79 ? 15.401 2.719 -21.896 1.00 96.19 79 ARG A CA 1
ATOM 593 C C . ARG A 1 79 ? 13.977 2.344 -22.281 1.00 96.19 79 ARG A C 1
ATOM 595 O O . ARG A 1 79 ? 13.435 1.321 -21.855 1.00 96.19 79 ARG A O 1
ATOM 602 N N . LYS A 1 80 ? 13.412 3.134 -23.196 1.00 96.88 80 LYS A N 1
ATOM 603 C CA . LYS A 1 80 ? 12.172 2.812 -23.911 1.00 96.88 80 LYS A CA 1
ATOM 604 C C . LYS A 1 80 ? 12.167 1.369 -24.423 1.00 96.88 80 LYS A C 1
ATOM 606 O O . LYS A 1 80 ? 13.135 0.896 -25.015 1.00 96.88 80 LYS A O 1
ATOM 611 N N . GLY A 1 81 ? 11.039 0.688 -24.231 1.00 97.62 81 GLY A N 1
ATOM 612 C CA . GLY A 1 81 ? 10.842 -0.700 -24.643 1.00 97.62 81 GLY A CA 1
ATOM 613 C C . GLY A 1 81 ? 11.227 -1.740 -23.591 1.00 97.62 81 GLY A C 1
ATOM 614 O O . GLY A 1 81 ? 10.908 -2.910 -23.797 1.00 97.62 81 GLY A O 1
ATOM 615 N N . ALA A 1 82 ? 11.841 -1.347 -22.468 1.00 97.88 82 ALA A N 1
ATOM 616 C CA . ALA A 1 82 ? 12.081 -2.269 -21.362 1.00 97.88 82 ALA A CA 1
ATOM 617 C C . ALA A 1 82 ? 10.760 -2.874 -20.863 1.00 97.88 82 ALA A C 1
ATOM 619 O O . ALA A 1 82 ? 9.749 -2.179 -20.749 1.00 97.88 82 ALA A O 1
ATOM 620 N N . VAL A 1 83 ? 10.769 -4.171 -20.562 1.00 98.44 83 VAL A N 1
ATOM 621 C CA . VAL A 1 83 ? 9.607 -4.908 -20.048 1.00 98.44 83 VAL A CA 1
ATOM 622 C C . VAL A 1 83 ? 9.775 -5.121 -18.549 1.00 98.44 83 VAL A C 1
ATOM 624 O O . VAL A 1 83 ? 10.862 -5.479 -18.099 1.00 98.44 83 VAL A O 1
ATOM 627 N N . PHE A 1 84 ? 8.696 -4.937 -17.790 1.00 98.12 84 PHE A N 1
ATOM 628 C CA . PHE A 1 84 ? 8.671 -5.227 -16.358 1.00 98.12 84 PHE A CA 1
ATOM 629 C C . PHE A 1 84 ? 8.199 -6.654 -16.106 1.00 98.12 84 PHE A C 1
ATOM 631 O O . PHE A 1 84 ? 7.113 -7.040 -16.553 1.00 98.12 84 PHE A O 1
ATOM 638 N N . TYR A 1 85 ? 8.996 -7.409 -15.354 1.00 97.56 85 TYR A N 1
ATOM 639 C CA . TYR A 1 85 ? 8.689 -8.765 -14.912 1.00 97.56 85 TYR A CA 1
ATOM 640 C C . TYR A 1 85 ? 8.491 -8.802 -13.399 1.00 97.56 85 TYR A C 1
ATOM 642 O O . TYR A 1 85 ? 9.223 -8.144 -12.663 1.00 97.56 85 TYR A O 1
ATOM 650 N N . ASP A 1 86 ? 7.520 -9.580 -12.921 1.00 94.12 86 ASP A N 1
ATOM 651 C CA . ASP A 1 86 ? 7.408 -9.899 -11.498 1.00 94.12 86 ASP A CA 1
ATOM 652 C C . ASP A 1 86 ? 8.407 -11.006 -11.108 1.00 94.12 86 ASP A C 1
ATOM 654 O O . ASP A 1 86 ? 9.059 -11.614 -11.961 1.00 94.12 86 ASP A O 1
ATOM 658 N N . LYS A 1 87 ? 8.507 -11.315 -9.810 1.00 90.38 87 LYS A N 1
ATOM 659 C CA . LYS A 1 87 ? 9.412 -12.361 -9.291 1.00 90.38 87 LYS A CA 1
ATOM 660 C C . LYS A 1 87 ? 9.167 -13.769 -9.857 1.00 90.38 87 LYS A C 1
ATOM 662 O O . LYS A 1 87 ? 9.972 -14.667 -9.638 1.00 90.38 87 LYS A O 1
ATOM 667 N N . THR A 1 88 ? 8.023 -13.997 -10.509 1.00 91.94 88 THR A N 1
ATOM 668 C CA . THR A 1 88 ? 7.684 -15.271 -11.164 1.00 91.94 88 THR A CA 1
ATOM 669 C C . THR A 1 88 ? 8.033 -15.270 -12.653 1.00 91.94 88 THR A C 1
ATOM 671 O O . THR A 1 88 ? 7.867 -16.285 -13.322 1.00 91.94 88 THR A O 1
ATOM 674 N N . GLY A 1 89 ? 8.532 -14.145 -13.175 1.00 94.25 89 GLY A N 1
ATOM 675 C CA . GLY A 1 89 ? 8.860 -13.959 -14.583 1.00 94.25 89 GLY A CA 1
ATOM 676 C C . GLY A 1 89 ? 7.666 -13.570 -15.451 1.00 94.25 89 GLY A C 1
ATOM 677 O O . GLY A 1 89 ? 7.799 -13.551 -16.674 1.00 94.25 89 GLY A O 1
ATOM 678 N N . ARG A 1 90 ? 6.507 -13.251 -14.862 1.00 96.50 90 ARG A N 1
ATOM 679 C CA . ARG A 1 90 ? 5.337 -12.784 -15.613 1.00 96.50 90 ARG A CA 1
ATOM 680 C C . ARG A 1 90 ? 5.457 -11.290 -15.885 1.00 96.50 90 ARG A C 1
ATOM 682 O O . ARG A 1 90 ? 5.821 -10.519 -15.000 1.00 96.50 90 ARG A O 1
ATOM 689 N N . THR A 1 91 ? 5.113 -10.880 -17.100 1.00 98.00 91 THR A N 1
ATOM 690 C CA . THR A 1 91 ? 5.131 -9.471 -17.492 1.00 98.00 91 THR A CA 1
ATOM 691 C C . THR A 1 91 ? 3.939 -8.719 -16.906 1.00 98.00 91 THR A C 1
ATOM 693 O O . THR A 1 91 ? 2.824 -9.241 -16.860 1.00 98.00 91 THR A O 1
ATOM 696 N N . PHE A 1 92 ? 4.159 -7.483 -16.461 1.00 98.12 92 PHE A N 1
ATOM 697 C CA . PHE A 1 92 ? 3.084 -6.644 -15.911 1.00 98.12 92 PHE A CA 1
ATOM 698 C C . PHE A 1 92 ? 3.150 -5.175 -16.346 1.00 98.12 92 PHE A C 1
ATOM 700 O O . PHE A 1 92 ? 2.343 -4.363 -15.900 1.00 98.12 92 PHE A O 1
ATOM 707 N N . GLY A 1 93 ? 4.073 -4.828 -17.240 1.00 98.44 93 GLY A N 1
ATOM 708 C CA . GLY A 1 93 ? 4.157 -3.491 -17.807 1.00 98.44 93 GLY A CA 1
ATOM 709 C C . GLY A 1 93 ? 5.363 -3.315 -18.717 1.00 98.44 93 GLY A C 1
ATOM 710 O O . GLY A 1 93 ? 6.092 -4.270 -19.006 1.00 98.44 93 GLY A O 1
ATOM 711 N N . ARG A 1 94 ? 5.555 -2.083 -19.185 1.00 98.44 94 ARG A N 1
ATOM 712 C CA . ARG A 1 94 ? 6.670 -1.694 -20.051 1.00 98.44 94 ARG A CA 1
ATOM 713 C C . ARG A 1 94 ? 6.998 -0.210 -19.936 1.00 98.44 94 ARG A C 1
ATOM 715 O O . ARG A 1 94 ? 6.126 0.600 -19.628 1.00 98.44 94 ARG A O 1
ATOM 722 N N . VAL A 1 95 ? 8.219 0.143 -20.305 1.00 98.12 95 VAL A N 1
ATOM 723 C CA . VAL A 1 95 ? 8.688 1.523 -20.443 1.00 98.12 95 VAL A CA 1
ATOM 724 C C . VAL A 1 95 ? 8.280 2.065 -21.811 1.00 98.12 95 VAL A C 1
ATOM 726 O O . VAL A 1 95 ? 8.616 1.486 -22.849 1.00 98.12 95 VAL A O 1
ATOM 729 N N . THR A 1 96 ? 7.533 3.165 -21.823 1.00 97.31 96 THR A N 1
ATOM 730 C CA . THR A 1 96 ? 7.031 3.812 -23.045 1.00 97.31 96 THR A CA 1
ATOM 731 C C . THR A 1 96 ? 7.933 4.942 -23.517 1.00 97.31 96 THR A C 1
ATOM 733 O O . THR A 1 96 ? 8.002 5.177 -24.720 1.00 97.31 96 THR A O 1
ATOM 736 N N . GLU A 1 97 ? 8.670 5.575 -22.606 1.00 96.00 97 GLU A N 1
ATOM 737 C CA . GLU A 1 97 ? 9.684 6.594 -22.881 1.00 96.00 97 GLU A CA 1
ATOM 738 C C . GLU A 1 97 ? 10.850 6.423 -21.905 1.00 96.00 97 GLU A C 1
ATOM 740 O O . GLU A 1 97 ? 10.632 6.017 -20.769 1.00 96.00 97 GLU A O 1
ATOM 745 N N . THR A 1 98 ? 12.081 6.704 -22.339 1.00 94.31 98 THR A N 1
ATOM 746 C CA . THR A 1 98 ? 13.261 6.593 -21.466 1.00 94.31 98 THR A CA 1
ATOM 747 C C . THR A 1 98 ? 13.152 7.559 -20.282 1.00 94.31 98 THR A C 1
ATOM 749 O O . THR A 1 98 ? 12.773 8.716 -20.470 1.00 94.31 98 THR A O 1
ATOM 752 N N . PHE A 1 99 ? 13.499 7.103 -19.075 1.00 93.56 99 PHE A N 1
ATOM 753 C CA . PHE A 1 99 ? 13.516 7.938 -17.869 1.00 93.56 99 PHE A CA 1
ATOM 754 C C . PHE A 1 99 ? 14.636 7.534 -16.902 1.00 93.56 99 PHE A C 1
ATOM 756 O O . PHE A 1 99 ? 15.074 6.382 -16.889 1.00 93.56 99 PHE A O 1
ATOM 763 N N . SER A 1 100 ? 15.090 8.493 -16.094 1.00 90.94 100 SER A N 1
ATOM 764 C CA . SER A 1 100 ? 16.103 8.286 -15.053 1.00 90.94 100 SER A CA 1
ATOM 765 C C . SER A 1 100 ? 15.494 7.679 -13.791 1.00 90.94 100 SER A C 1
ATOM 767 O O . SER A 1 100 ? 14.323 7.899 -13.490 1.00 90.94 100 SER A O 1
ATOM 769 N N . LEU A 1 101 ? 16.301 6.918 -13.058 1.00 88.31 101 LEU A N 1
ATOM 770 C CA . LEU A 1 101 ? 15.947 6.362 -11.754 1.00 88.31 101 LEU A CA 1
ATOM 771 C C . LEU A 1 101 ? 16.799 7.035 -10.681 1.00 88.31 101 LEU A C 1
ATOM 773 O O . LEU A 1 101 ? 17.993 7.233 -10.891 1.00 88.31 101 LEU A O 1
ATOM 777 N N . ASP A 1 102 ? 16.211 7.303 -9.519 1.00 77.81 102 ASP A N 1
ATOM 778 C CA . ASP A 1 102 ? 16.897 7.965 -8.399 1.00 77.81 102 ASP A CA 1
ATOM 779 C C . ASP A 1 102 ? 17.742 7.003 -7.537 1.00 77.81 102 ASP A C 1
ATOM 781 O O . ASP A 1 102 ? 18.162 7.338 -6.430 1.00 77.81 102 ASP A O 1
ATOM 785 N N . PHE A 1 103 ? 18.011 5.790 -8.026 1.00 74.31 103 PHE A N 1
ATOM 786 C CA . PHE A 1 103 ? 18.755 4.762 -7.302 1.00 74.31 103 PHE A CA 1
ATOM 787 C C . PHE A 1 103 ? 19.637 3.929 -8.231 1.00 74.31 103 PHE A C 1
ATOM 789 O O . PHE A 1 103 ? 19.355 3.731 -9.416 1.00 74.31 103 PHE A O 1
ATOM 796 N N . SER A 1 104 ? 20.714 3.397 -7.656 1.00 73.38 104 SER A N 1
ATOM 797 C CA . SER A 1 104 ? 21.616 2.488 -8.356 1.00 73.38 104 SER A CA 1
ATOM 798 C C . SER A 1 104 ? 20.992 1.094 -8.469 1.00 73.38 104 SER A C 1
ATOM 800 O O . SER A 1 104 ? 20.558 0.546 -7.452 1.00 73.38 104 SER A O 1
ATOM 802 N N . PRO A 1 105 ? 20.981 0.479 -9.665 1.00 77.38 105 PRO A N 1
ATOM 803 C CA . PRO A 1 105 ? 20.475 -0.875 -9.843 1.00 77.38 105 PRO A CA 1
ATOM 804 C C . PRO A 1 105 ? 21.225 -1.885 -8.966 1.00 77.38 105 PRO A C 1
ATOM 806 O O . PRO A 1 105 ? 22.442 -1.797 -8.779 1.00 77.38 105 PRO A O 1
ATOM 809 N N . GLY A 1 106 ? 20.493 -2.881 -8.462 1.00 77.75 106 GLY A N 1
ATOM 810 C CA . GLY A 1 106 ? 21.080 -4.022 -7.767 1.00 77.75 106 GLY A CA 1
ATOM 811 C C . GLY A 1 106 ? 21.913 -4.920 -8.691 1.00 77.75 106 GLY A C 1
ATOM 812 O O . GLY A 1 106 ? 22.018 -4.715 -9.902 1.00 77.75 106 GLY A O 1
ATOM 813 N N . LYS A 1 107 ? 22.505 -5.973 -8.118 1.00 86.25 107 LYS A N 1
ATOM 814 C CA . LYS A 1 107 ? 23.157 -7.017 -8.921 1.00 86.25 107 LYS A CA 1
ATOM 815 C C . LYS A 1 107 ? 22.099 -7.844 -9.666 1.00 86.25 107 LYS A C 1
ATOM 817 O O . LYS A 1 107 ? 21.030 -8.075 -9.101 1.00 86.25 107 LYS A O 1
ATOM 822 N N . PRO A 1 108 ? 22.396 -8.341 -10.880 1.00 91.19 108 PRO A N 1
ATOM 823 C CA . PRO A 1 108 ? 21.513 -9.274 -11.566 1.00 91.19 108 PRO A CA 1
ATOM 824 C C . PRO A 1 108 ? 21.224 -10.517 -10.717 1.00 91.19 108 PRO A C 1
ATOM 826 O O . PRO A 1 108 ? 22.129 -11.086 -10.101 1.00 91.19 108 PRO A O 1
ATOM 829 N N . ASP A 1 109 ? 19.969 -10.957 -10.719 1.00 90.81 109 ASP A N 1
ATOM 830 C CA . ASP A 1 109 ? 19.552 -12.225 -10.139 1.00 90.81 109 ASP A CA 1
ATOM 831 C C . ASP A 1 109 ? 20.264 -13.381 -10.854 1.00 90.81 109 ASP A C 1
ATOM 833 O O . ASP A 1 109 ? 20.257 -13.486 -12.081 1.00 90.81 109 ASP A O 1
ATOM 837 N N . ALA A 1 110 ? 20.869 -14.279 -10.078 1.00 90.44 110 ALA A N 1
ATOM 838 C CA . ALA A 1 110 ? 21.727 -15.333 -10.615 1.00 90.44 110 ALA A CA 1
ATOM 839 C C . ALA A 1 110 ? 20.978 -16.360 -11.484 1.00 90.44 110 ALA A C 1
ATOM 841 O O . ALA A 1 110 ? 21.610 -17.069 -12.264 1.00 90.44 110 ALA A O 1
ATOM 842 N N . LYS A 1 111 ? 19.650 -16.480 -11.337 1.00 90.38 111 LYS A N 1
ATOM 843 C CA . LYS A 1 111 ? 18.843 -17.457 -12.081 1.00 90.38 111 LYS A CA 1
ATOM 844 C C . LYS A 1 111 ? 18.302 -16.884 -13.380 1.00 90.38 111 LYS A C 1
ATOM 846 O O . LYS A 1 111 ? 18.260 -17.583 -14.386 1.00 90.38 111 LYS A O 1
ATOM 851 N N . THR A 1 112 ? 17.837 -15.643 -13.337 1.00 93.25 112 THR A N 1
ATOM 852 C CA . THR A 1 112 ? 17.139 -15.001 -14.454 1.00 93.25 112 THR A CA 1
ATOM 853 C C . THR A 1 112 ? 18.030 -14.050 -15.242 1.00 93.25 112 THR A C 1
ATOM 855 O O . THR A 1 112 ? 17.679 -13.704 -16.364 1.00 93.25 112 THR A O 1
ATOM 858 N N . GLY A 1 113 ? 19.157 -13.609 -14.675 1.00 95.06 113 GLY A N 1
ATOM 859 C CA . GLY A 1 113 ? 20.012 -12.569 -15.251 1.00 95.06 113 GLY A CA 1
ATOM 860 C C . GLY A 1 113 ? 19.398 -11.166 -15.207 1.00 95.06 113 GLY A C 1
ATOM 861 O O . GLY A 1 113 ? 20.021 -10.221 -15.685 1.00 95.06 113 GLY A O 1
ATOM 862 N N . ARG A 1 114 ? 18.197 -11.010 -14.636 1.00 96.00 114 ARG A N 1
ATOM 863 C CA . ARG A 1 114 ? 17.469 -9.738 -14.560 1.00 96.00 114 ARG A CA 1
ATOM 864 C C . ARG A 1 114 ? 17.848 -8.953 -13.321 1.00 96.00 114 ARG A C 1
ATOM 866 O O . ARG A 1 114 ? 18.180 -9.529 -12.292 1.00 96.00 114 ARG A O 1
ATOM 873 N N . VAL A 1 115 ? 17.747 -7.636 -13.404 1.00 94.56 115 VAL A N 1
ATOM 874 C CA . VAL A 1 115 ? 18.010 -6.727 -12.285 1.00 94.56 115 VAL A CA 1
ATOM 875 C C . VAL A 1 115 ? 16.691 -6.325 -11.642 1.00 94.56 115 VAL A C 1
ATOM 877 O O . VAL A 1 115 ? 15.767 -5.929 -12.348 1.00 94.56 115 VAL A O 1
ATOM 880 N N . GLU A 1 116 ? 16.613 -6.433 -10.317 1.00 92.94 116 GLU A N 1
ATOM 881 C CA . GLU A 1 116 ? 15.497 -5.918 -9.521 1.00 92.94 116 GLU A CA 1
ATOM 882 C C . GLU A 1 116 ? 15.646 -4.408 -9.298 1.00 92.94 116 GLU A C 1
ATOM 884 O O . GLU A 1 116 ? 16.737 -3.926 -8.985 1.00 92.94 116 GLU A O 1
ATOM 889 N N . LEU A 1 117 ? 14.548 -3.675 -9.477 1.00 92.06 117 LEU A N 1
ATOM 890 C CA . LEU A 1 117 ? 14.468 -2.223 -9.374 1.00 92.06 117 LEU A CA 1
ATOM 891 C C . LEU A 1 117 ? 13.247 -1.798 -8.553 1.00 92.06 117 LEU A C 1
ATOM 893 O O . LEU A 1 117 ? 12.165 -2.366 -8.717 1.00 92.06 117 LEU A O 1
ATOM 897 N N . GLU A 1 118 ? 13.409 -0.747 -7.748 1.00 90.88 118 GLU A N 1
ATOM 898 C CA . GLU A 1 118 ? 12.340 -0.085 -6.990 1.00 90.88 118 GLU A CA 1
ATOM 899 C C . GLU A 1 118 ? 11.846 1.152 -7.747 1.00 90.88 118 GLU A C 1
ATOM 901 O O . GLU A 1 118 ? 12.358 2.249 -7.585 1.00 90.88 118 GLU A O 1
ATOM 906 N N . ILE A 1 119 ? 10.871 1.006 -8.635 1.00 92.88 119 ILE A N 1
ATOM 907 C CA . ILE A 1 119 ? 10.478 2.104 -9.526 1.00 92.88 119 ILE A CA 1
ATOM 908 C C . ILE A 1 119 ? 9.376 2.930 -8.868 1.00 92.88 119 ILE A C 1
ATOM 910 O O . ILE A 1 119 ? 8.316 2.382 -8.583 1.00 92.88 119 ILE A O 1
ATOM 914 N N . VAL A 1 120 ? 9.591 4.240 -8.702 1.00 93.75 120 VAL A N 1
ATOM 915 C CA . VAL A 1 120 ? 8.555 5.211 -8.308 1.00 93.75 120 VAL A CA 1
ATOM 916 C C . VAL A 1 120 ? 8.200 6.084 -9.504 1.00 93.75 120 VAL A C 1
ATOM 918 O O . VAL A 1 120 ? 9.063 6.705 -10.118 1.00 93.75 120 VAL A O 1
ATOM 921 N N . LEU A 1 121 ? 6.917 6.118 -9.850 1.00 95.38 121 LEU A N 1
ATOM 922 C CA . LEU A 1 121 ? 6.346 6.991 -10.874 1.00 95.38 121 LEU A CA 1
ATOM 923 C C . LEU A 1 121 ? 4.981 7.498 -10.395 1.00 95.38 121 LEU A C 1
ATOM 925 O O . LEU A 1 121 ? 4.468 7.077 -9.366 1.00 95.38 121 LEU A O 1
ATOM 929 N N . LEU A 1 122 ? 4.354 8.378 -11.162 1.00 96.06 122 LEU A N 1
ATOM 930 C CA . LEU A 1 122 ? 3.027 8.901 -10.874 1.00 96.06 122 LEU A CA 1
ATOM 931 C C . LEU A 1 122 ? 1.972 8.130 -11.662 1.00 96.06 122 LEU A C 1
ATOM 933 O O . LEU A 1 122 ? 1.975 8.170 -12.894 1.00 96.06 122 LEU A O 1
ATOM 937 N N . ALA A 1 123 ? 1.047 7.469 -10.970 1.00 96.31 123 ALA A N 1
ATOM 938 C CA . ALA A 1 123 ? -0.138 6.868 -11.581 1.00 96.31 123 ALA A CA 1
ATOM 939 C C . ALA A 1 123 ? -1.361 7.765 -11.368 1.00 96.31 123 ALA A C 1
ATOM 941 O O . ALA A 1 123 ? -1.438 8.508 -10.386 1.00 96.31 123 ALA A O 1
ATOM 942 N N . ASN A 1 124 ? -2.344 7.694 -12.268 1.00 95.62 124 ASN A N 1
ATOM 943 C CA . ASN A 1 124 ? -3.609 8.370 -12.022 1.00 95.62 124 ASN A CA 1
ATOM 944 C C . ASN A 1 124 ? -4.409 7.603 -10.960 1.00 95.62 124 ASN A C 1
ATOM 946 O O . ASN A 1 124 ? -4.605 6.395 -11.086 1.00 95.62 124 ASN A O 1
ATOM 950 N N . TYR A 1 125 ? -4.946 8.294 -9.956 1.00 94.31 125 TYR A N 1
ATOM 951 C CA . TYR A 1 125 ? -5.714 7.666 -8.878 1.00 94.31 125 TYR A CA 1
ATOM 952 C C . TYR A 1 125 ? -6.906 6.838 -9.388 1.00 94.31 125 TYR A C 1
ATOM 954 O O . TYR A 1 125 ? -7.242 5.795 -8.823 1.00 94.31 125 TYR A O 1
ATOM 962 N N . ARG A 1 126 ? -7.534 7.261 -10.496 1.00 95.62 126 ARG A N 1
ATOM 963 C CA . ARG A 1 126 ? -8.663 6.537 -11.110 1.00 95.62 126 ARG A CA 1
ATOM 964 C C . ARG A 1 126 ? -8.261 5.177 -11.692 1.00 95.62 126 ARG A C 1
ATOM 966 O O . ARG A 1 126 ? -9.119 4.310 -11.864 1.00 95.62 126 ARG A O 1
ATOM 973 N N . ASP A 1 127 ? -6.975 5.011 -11.986 1.00 97.31 127 ASP A N 1
ATOM 974 C CA . ASP A 1 127 ? -6.396 3.792 -12.536 1.00 97.31 127 ASP A CA 1
ATOM 975 C C . ASP A 1 127 ? -5.957 2.840 -11.410 1.00 97.31 127 ASP A C 1
ATOM 977 O O . ASP A 1 127 ? -5.434 1.764 -11.677 1.00 97.31 127 ASP A O 1
ATOM 981 N N . ILE A 1 128 ? -6.223 3.176 -10.141 1.00 96.75 128 ILE A N 1
ATOM 982 C CA . ILE A 1 128 ? -6.099 2.260 -9.003 1.00 96.75 128 ILE A CA 1
ATOM 983 C C . ILE A 1 128 ? -7.465 1.624 -8.716 1.00 96.75 128 ILE A C 1
ATOM 985 O O . ILE A 1 128 ? -8.486 2.307 -8.562 1.00 96.75 128 ILE A O 1
ATOM 989 N N . LYS A 1 129 ? -7.514 0.290 -8.618 1.00 96.38 129 LYS A N 1
ATOM 990 C CA . LYS A 1 129 ? -8.722 -0.446 -8.223 1.00 96.38 129 LYS A CA 1
ATOM 991 C C . LYS A 1 129 ? -9.089 -0.057 -6.793 1.00 96.38 129 LYS A C 1
ATOM 993 O O . LYS A 1 129 ? -8.416 -0.437 -5.842 1.00 96.38 129 LYS A O 1
ATOM 998 N N . GLN A 1 130 ? -10.172 0.695 -6.640 1.00 94.31 130 GLN A N 1
ATOM 999 C CA . GLN A 1 130 ? -10.562 1.287 -5.357 1.00 94.31 130 GLN A CA 1
ATOM 1000 C C . GLN A 1 130 ? -10.801 0.243 -4.253 1.00 94.31 130 GLN A C 1
ATOM 1002 O O . GLN A 1 130 ? -10.507 0.490 -3.091 1.00 94.31 130 GLN A O 1
ATOM 1007 N N . ASP A 1 131 ? -11.268 -0.958 -4.600 1.00 94.50 131 ASP A N 1
ATOM 1008 C CA . ASP A 1 131 ? -11.467 -2.059 -3.651 1.00 94.50 131 ASP A CA 1
ATOM 1009 C C . ASP A 1 131 ? -10.152 -2.726 -3.200 1.00 94.50 131 ASP A C 1
ATOM 1011 O O . ASP A 1 131 ? -10.154 -3.529 -2.262 1.00 94.50 131 ASP A O 1
ATOM 1015 N N . SER A 1 132 ? -9.036 -2.418 -3.866 1.00 95.50 132 SER A N 1
ATOM 1016 C CA . SER A 1 132 ? -7.680 -2.797 -3.454 1.00 95.50 132 SER A CA 1
ATOM 1017 C C . SER A 1 132 ? -7.022 -1.773 -2.528 1.00 95.50 132 SER A C 1
ATOM 1019 O O . SER A 1 132 ? -5.957 -2.060 -1.996 1.00 95.50 132 SER A O 1
ATOM 1021 N N . ILE A 1 133 ? -7.656 -0.620 -2.291 1.00 94.62 133 ILE A N 1
ATOM 1022 C CA . ILE A 1 133 ? -7.191 0.374 -1.320 1.00 94.62 133 ILE A CA 1
ATOM 1023 C C . ILE A 1 133 ? -7.721 -0.021 0.058 1.00 94.62 133 ILE A C 1
ATOM 1025 O O . ILE A 1 133 ? -8.933 -0.163 0.256 1.00 94.62 133 ILE A O 1
ATOM 1029 N N . LEU A 1 134 ? -6.810 -0.194 1.015 1.00 95.31 134 LEU A N 1
ATOM 1030 C CA . LEU A 1 134 ? -7.119 -0.708 2.348 1.00 95.31 134 LEU A CA 1
ATOM 1031 C C . LEU A 1 134 ? -8.197 0.106 3.060 1.00 95.31 134 LEU A C 1
ATOM 1033 O O . LEU A 1 134 ? -9.163 -0.461 3.572 1.00 95.31 134 LEU A O 1
ATOM 1037 N N . GLU A 1 135 ? -8.054 1.428 3.068 1.00 95.56 135 GLU A N 1
ATOM 1038 C CA . GLU A 1 135 ? -8.938 2.336 3.796 1.00 95.56 135 GLU A CA 1
ATOM 1039 C C . GLU A 1 135 ? -10.358 2.297 3.229 1.00 95.56 135 GLU A C 1
ATOM 1041 O O . GLU A 1 135 ? -11.332 2.283 3.984 1.00 95.56 135 GLU A O 1
ATOM 1046 N N . ILE A 1 136 ? -10.481 2.219 1.900 1.00 95.56 136 ILE A N 1
ATOM 1047 C CA . ILE A 1 136 ? -11.768 2.116 1.204 1.00 95.56 136 ILE A CA 1
ATOM 1048 C C . ILE A 1 136 ? -12.424 0.773 1.512 1.00 95.56 136 ILE A C 1
ATOM 1050 O O . ILE A 1 136 ? -13.603 0.728 1.876 1.00 95.56 136 ILE A O 1
ATOM 1054 N N . ALA A 1 137 ? -11.665 -0.317 1.401 1.00 96.06 137 ALA A N 1
ATOM 1055 C CA . ALA A 1 137 ? -12.172 -1.650 1.682 1.00 96.06 137 ALA A CA 1
ATOM 1056 C C . ALA A 1 137 ? -12.614 -1.781 3.146 1.00 96.06 137 ALA A C 1
ATOM 1058 O O . ALA A 1 137 ? -13.716 -2.254 3.408 1.00 96.06 137 ALA A O 1
ATOM 1059 N N . LEU A 1 138 ? -11.808 -1.301 4.099 1.00 96.94 138 LEU A N 1
ATOM 1060 C CA . LEU A 1 138 ? -12.157 -1.326 5.519 1.00 96.94 138 LEU A CA 1
ATOM 1061 C C . LEU A 1 138 ? -13.395 -0.470 5.799 1.00 96.94 138 LEU A C 1
ATOM 1063 O O . LEU A 1 138 ? -14.311 -0.924 6.479 1.00 96.94 138 LEU A O 1
ATOM 1067 N N . ALA A 1 139 ? -13.468 0.744 5.247 1.00 97.25 139 ALA A N 1
ATOM 1068 C CA . ALA A 1 139 ? -14.650 1.590 5.385 1.00 97.25 139 ALA A CA 1
ATOM 1069 C C . ALA A 1 139 ? -15.917 0.897 4.861 1.00 97.25 139 ALA A C 1
ATOM 1071 O O . ALA A 1 139 ? -16.977 1.024 5.476 1.00 97.25 139 ALA A O 1
ATOM 1072 N N . SER A 1 140 ? -15.814 0.157 3.753 1.00 96.44 140 SER A N 1
ATOM 1073 C CA . SER A 1 140 ? -16.919 -0.632 3.204 1.00 96.44 140 SER A CA 1
ATOM 1074 C C . SER A 1 140 ? -17.371 -1.735 4.167 1.00 96.44 140 SER A C 1
ATOM 1076 O O . SER A 1 140 ? -18.567 -1.844 4.437 1.00 96.44 140 SER A O 1
ATOM 1078 N N . GLU A 1 141 ? -16.434 -2.498 4.743 1.00 96.00 141 GLU A N 1
ATOM 1079 C CA . GLU A 1 141 ? -16.737 -3.522 5.759 1.00 96.00 141 GLU A CA 1
ATOM 1080 C C . GLU A 1 141 ? -17.455 -2.915 6.976 1.00 96.00 141 GLU A C 1
ATOM 1082 O O . GLU A 1 141 ? -18.466 -3.438 7.450 1.00 96.00 141 GLU A O 1
ATOM 1087 N N . LEU A 1 142 ? -16.976 -1.764 7.463 1.00 96.12 142 LEU A N 1
ATOM 1088 C CA . LEU A 1 142 ? -17.561 -1.093 8.625 1.00 96.12 142 LEU A CA 1
ATOM 1089 C C . LEU A 1 142 ? -18.957 -0.525 8.341 1.00 96.12 142 LEU A C 1
ATOM 1091 O O . LEU A 1 142 ? -19.831 -0.616 9.198 1.00 96.12 142 LEU A O 1
ATOM 1095 N N . LYS A 1 143 ? -19.189 0.040 7.149 1.00 94.88 143 LYS A N 1
ATOM 1096 C CA . LYS A 1 143 ? -20.509 0.555 6.734 1.00 94.88 143 LYS A CA 1
ATOM 1097 C C . LYS A 1 143 ? -21.531 -0.563 6.527 1.00 94.88 143 LYS A C 1
ATOM 1099 O O . LYS A 1 143 ? -22.711 -0.353 6.793 1.00 94.88 143 LYS A O 1
ATOM 1104 N N . GLY A 1 144 ? -21.092 -1.729 6.051 1.00 89.69 144 GLY A N 1
ATOM 1105 C CA . GLY A 1 144 ? -21.954 -2.900 5.868 1.00 89.69 144 GLY A CA 1
ATOM 1106 C C . GLY A 1 144 ? -22.354 -3.581 7.181 1.00 89.69 144 GLY A C 1
ATOM 1107 O O . GLY A 1 144 ? -23.353 -4.301 7.235 1.00 89.69 144 GLY A O 1
ATOM 1108 N N . ALA A 1 145 ? -21.602 -3.350 8.259 1.00 88.62 145 ALA A N 1
ATOM 1109 C CA . ALA A 1 145 ? -21.853 -3.974 9.545 1.00 88.62 145 ALA A CA 1
ATOM 1110 C C . ALA A 1 145 ? -22.978 -3.265 10.323 1.00 88.62 145 ALA A C 1
ATOM 1112 O O . ALA A 1 145 ? -22.949 -2.061 10.559 1.00 88.62 145 ALA A O 1
ATOM 1113 N N . ARG A 1 146 ? -23.954 -4.035 10.825 1.00 84.31 146 ARG A N 1
ATOM 1114 C CA . ARG A 1 146 ? -25.020 -3.510 11.711 1.00 84.31 146 ARG A CA 1
ATOM 1115 C C . ARG A 1 146 ? -24.513 -3.106 13.101 1.00 84.31 146 ARG A C 1
ATOM 1117 O O . ARG A 1 146 ? -25.196 -2.400 13.834 1.00 84.31 146 ARG A O 1
ATOM 1124 N N . SER A 1 147 ? -23.349 -3.614 13.494 1.00 90.00 147 SER A N 1
ATOM 1125 C CA . SER A 1 147 ? -22.699 -3.350 14.778 1.00 90.00 147 SER A CA 1
ATOM 1126 C C . SER A 1 147 ? -21.190 -3.525 14.632 1.00 90.00 147 SER A C 1
ATOM 1128 O O . SER A 1 147 ? -20.744 -4.105 13.645 1.00 90.00 147 SER A O 1
ATOM 1130 N N . ALA A 1 148 ? -20.411 -3.086 15.623 1.00 93.12 148 ALA A N 1
ATOM 1131 C CA . ALA A 1 148 ? -18.961 -3.267 15.626 1.00 93.12 148 ALA A CA 1
ATOM 1132 C C . ALA A 1 148 ? -18.566 -4.740 15.356 1.00 93.12 148 ALA A C 1
ATOM 1134 O O . ALA A 1 148 ? -18.946 -5.615 16.148 1.00 93.12 148 ALA A O 1
ATOM 1135 N N . PRO A 1 149 ? -17.825 -5.027 14.268 1.00 95.69 149 PRO A N 1
ATOM 1136 C CA . PRO A 1 149 ? -17.560 -6.395 13.840 1.00 95.69 149 PRO A CA 1
ATOM 1137 C C . PRO A 1 149 ? -16.602 -7.117 14.791 1.00 95.69 149 PRO A C 1
ATOM 1139 O O . PRO A 1 149 ? -15.720 -6.514 15.403 1.00 95.69 149 PRO A O 1
ATOM 1142 N N . ALA A 1 150 ? -16.768 -8.432 14.902 1.00 96.31 150 ALA A N 1
ATOM 1143 C CA . ALA A 1 150 ? -15.799 -9.313 15.549 1.00 96.31 150 ALA A CA 1
ATOM 1144 C C . ALA A 1 150 ? -14.636 -9.640 14.590 1.00 96.31 150 ALA A C 1
ATOM 1146 O O . ALA A 1 150 ? -14.817 -9.517 13.375 1.00 96.31 150 ALA A O 1
ATOM 1147 N N . PRO A 1 151 ? -13.478 -10.127 15.082 1.00 95.12 151 PRO A N 1
ATOM 1148 C CA . PRO A 1 151 ? -12.359 -10.520 14.219 1.00 95.12 151 PRO A CA 1
ATOM 1149 C C . PRO A 1 151 ? -12.768 -11.499 13.112 1.00 95.12 151 PRO A C 1
ATOM 1151 O O . PRO A 1 151 ? -12.389 -11.326 11.958 1.00 95.12 151 PRO A O 1
ATOM 1154 N N . ALA A 1 152 ? -13.616 -12.480 13.439 1.00 96.12 152 ALA A N 1
ATOM 1155 C CA . ALA A 1 152 ? -14.107 -13.473 12.484 1.00 96.12 152 ALA A CA 1
ATOM 1156 C C . ALA A 1 152 ? -14.891 -12.851 11.315 1.00 96.12 152 ALA A C 1
ATOM 1158 O O . ALA A 1 152 ? -14.761 -13.309 10.183 1.00 96.12 152 ALA A O 1
ATOM 1159 N N . ALA A 1 153 ? -15.656 -11.783 11.566 1.00 96.81 153 ALA A N 1
ATOM 1160 C CA . ALA A 1 153 ? -16.393 -11.078 10.518 1.00 96.81 153 ALA A CA 1
ATOM 1161 C C . ALA A 1 153 ? -15.457 -10.321 9.559 1.00 96.81 153 ALA A C 1
ATOM 1163 O O . ALA A 1 153 ? -15.806 -10.119 8.404 1.00 96.81 153 ALA A O 1
ATOM 1164 N N . LEU A 1 154 ? -14.255 -9.953 10.016 1.00 96.88 154 LEU A N 1
ATOM 1165 C CA . LEU A 1 154 ? -13.233 -9.279 9.214 1.00 96.88 154 LEU A CA 1
ATOM 1166 C C . LEU A 1 154 ? -12.160 -10.235 8.674 1.00 96.88 154 LEU A C 1
ATOM 1168 O O . LEU A 1 154 ? -11.196 -9.777 8.069 1.00 96.88 154 LEU A O 1
ATOM 1172 N N . ALA A 1 155 ? -12.295 -11.553 8.846 1.00 95.81 155 ALA A N 1
ATOM 1173 C CA . ALA A 1 155 ? -11.247 -12.509 8.477 1.00 95.81 155 ALA A CA 1
ATOM 1174 C C . ALA A 1 155 ? -10.840 -12.419 6.992 1.00 95.81 155 ALA A C 1
ATOM 1176 O O . ALA A 1 155 ? -9.653 -12.492 6.668 1.00 95.81 155 ALA A O 1
ATOM 1177 N N . GLY A 1 156 ? -11.809 -12.205 6.093 1.00 95.00 156 GLY A N 1
ATOM 1178 C CA . GLY A 1 156 ? -11.549 -11.990 4.667 1.00 95.00 156 GLY A CA 1
ATOM 1179 C C . GLY A 1 156 ? -10.732 -10.723 4.404 1.00 95.00 156 GLY A C 1
ATOM 1180 O O . GLY A 1 156 ? -9.739 -10.776 3.680 1.00 95.00 156 GLY A O 1
ATOM 1181 N N . HIS A 1 157 ? -11.098 -9.615 5.051 1.00 95.50 157 HIS A N 1
ATOM 1182 C CA . HIS A 1 157 ? -10.377 -8.345 4.978 1.00 95.50 157 HIS A CA 1
ATOM 1183 C C . HIS A 1 157 ? -8.949 -8.471 5.532 1.00 95.50 157 HIS A C 1
ATOM 1185 O O . HIS A 1 157 ? -7.984 -8.135 4.845 1.00 95.50 157 HIS A O 1
ATOM 1191 N N . LEU A 1 158 ? -8.806 -9.040 6.734 1.00 95.38 158 LEU A N 1
ATOM 1192 C CA . LEU A 1 158 ? -7.516 -9.275 7.385 1.00 95.38 158 LEU A CA 1
ATOM 1193 C C . LEU A 1 158 ? -6.575 -10.078 6.479 1.00 95.38 158 LEU A C 1
ATOM 1195 O O . LEU A 1 158 ? -5.417 -9.707 6.299 1.00 95.38 158 LEU A O 1
ATOM 1199 N N . LYS A 1 159 ? -7.088 -11.145 5.854 1.00 93.88 159 LYS A N 1
ATOM 1200 C CA . LYS A 1 159 ? -6.325 -11.969 4.913 1.00 93.88 159 LYS A CA 1
ATOM 1201 C C . LYS A 1 159 ? -5.980 -11.216 3.626 1.00 93.88 159 LYS A C 1
ATOM 1203 O O . LYS A 1 159 ? -4.836 -11.299 3.187 1.00 93.88 159 LYS A O 1
ATOM 1208 N N . LYS A 1 160 ? -6.940 -10.498 3.023 1.00 92.31 160 LYS A N 1
ATOM 1209 C CA . LYS A 1 160 ? -6.754 -9.755 1.760 1.00 92.31 160 LYS A CA 1
ATOM 1210 C C . LYS A 1 160 ? -5.600 -8.757 1.863 1.00 92.31 160 LYS A C 1
ATOM 1212 O O . LYS A 1 160 ? -4.770 -8.708 0.963 1.00 92.31 160 LYS A O 1
ATOM 1217 N N . PHE A 1 161 ? -5.537 -8.018 2.967 1.00 92.75 161 PHE A N 1
ATOM 1218 C CA . PHE A 1 161 ? -4.537 -6.971 3.196 1.00 92.75 161 PHE A CA 1
ATOM 1219 C C . PHE A 1 161 ? -3.328 -7.439 4.017 1.00 92.75 161 PHE A C 1
ATOM 1221 O O . PHE A 1 161 ? -2.456 -6.643 4.355 1.00 92.75 161 PHE A O 1
ATOM 1228 N N . GLY A 1 162 ? -3.249 -8.737 4.329 1.00 92.00 162 GLY A N 1
ATOM 1229 C CA . GLY A 1 162 ? -2.100 -9.328 5.010 1.00 92.00 162 GLY A CA 1
ATOM 1230 C C . GLY A 1 162 ? -1.859 -8.760 6.407 1.00 92.00 162 GLY A C 1
ATOM 1231 O O . GLY A 1 162 ? -0.704 -8.550 6.780 1.00 92.00 162 GLY A O 1
ATOM 1232 N N . TYR A 1 163 ? -2.924 -8.493 7.162 1.00 93.56 163 TYR A N 1
ATOM 1233 C CA . TYR A 1 163 ? -2.825 -8.092 8.560 1.00 93.56 163 TYR A CA 1
ATOM 1234 C C . TYR A 1 163 ? -2.186 -9.204 9.398 1.00 93.56 163 TYR A C 1
ATOM 1236 O O . TYR A 1 163 ? -2.558 -10.374 9.296 1.00 93.56 163 TYR A O 1
ATOM 1244 N N . GLU A 1 164 ? -1.261 -8.829 10.274 1.00 93.12 164 GLU A N 1
ATOM 1245 C CA . GLU A 1 164 ? -0.584 -9.750 11.187 1.00 93.12 164 GLU A CA 1
ATOM 1246 C C . GLU A 1 164 ? -1.105 -9.552 12.608 1.00 93.12 164 GLU A C 1
ATOM 1248 O O . GLU A 1 164 ? -1.374 -8.425 13.029 1.00 93.12 164 GLU A O 1
ATOM 1253 N N . LYS A 1 165 ? -1.262 -10.648 13.361 1.00 94.19 165 LYS A N 1
ATOM 1254 C CA . LYS A 1 165 ? -1.630 -10.551 14.776 1.00 94.19 165 LYS A CA 1
ATOM 1255 C C . LYS A 1 165 ? -0.526 -9.808 15.518 1.00 94.19 165 LYS A C 1
ATOM 1257 O O . LYS A 1 165 ? 0.646 -10.151 15.398 1.00 94.19 165 LYS A O 1
ATOM 1262 N N . TRP A 1 166 ? -0.922 -8.825 16.310 1.00 89.94 166 TRP A N 1
ATOM 1263 C CA . TRP A 1 166 ? -0.009 -7.982 17.055 1.00 89.94 166 TRP A CA 1
ATOM 1264 C C . TRP A 1 166 ? -0.355 -8.025 18.544 1.00 89.94 166 TRP A C 1
ATOM 1266 O O . TRP A 1 166 ? -1.526 -7.968 18.929 1.00 89.94 166 TRP A O 1
ATOM 1276 N N . SER A 1 167 ? 0.666 -8.200 19.381 1.00 83.69 167 SER A N 1
ATOM 1277 C CA . SER A 1 167 ? 0.519 -8.540 20.802 1.00 83.69 167 SER A CA 1
ATOM 1278 C C . SER A 1 167 ? 1.064 -7.470 21.746 1.00 83.69 167 SER A C 1
ATOM 1280 O O . SER A 1 167 ? 1.377 -7.778 22.892 1.00 83.69 167 SER A O 1
ATOM 1282 N N . GLY A 1 168 ? 1.214 -6.224 21.291 1.00 75.56 168 GLY A N 1
ATOM 1283 C CA . GLY A 1 168 ? 1.804 -5.185 22.134 1.00 75.56 168 GLY A CA 1
ATOM 1284 C C . GLY A 1 168 ? 0.882 -4.693 23.251 1.00 75.56 168 GLY A C 1
ATOM 1285 O O . GLY A 1 168 ? 1.375 -4.203 24.259 1.00 75.56 168 GLY A O 1
ATOM 1286 N N . CYS A 1 169 ? -0.442 -4.824 23.110 1.00 73.69 169 CYS A N 1
ATOM 1287 C CA . CYS A 1 169 ? -1.397 -4.287 24.079 1.00 73.69 169 CYS A CA 1
ATOM 1288 C C . CYS A 1 169 ? -2.037 -5.400 24.914 1.00 73.69 169 CYS A C 1
ATOM 1290 O O . CYS A 1 169 ? -2.852 -6.182 24.424 1.00 73.69 169 CYS A O 1
ATOM 1292 N N . GLU A 1 170 ? -1.698 -5.459 26.199 1.00 78.94 170 GLU A N 1
ATOM 1293 C CA . GLU A 1 170 ? -2.252 -6.468 27.097 1.00 78.94 170 GLU A CA 1
ATOM 1294 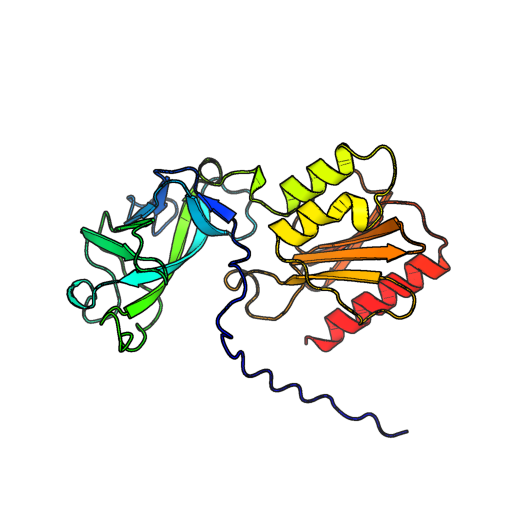C C . GLU A 1 170 ? -3.772 -6.305 27.283 1.00 78.94 170 GLU A C 1
ATOM 1296 O O . GLU A 1 170 ? -4.285 -5.230 27.633 1.00 78.94 170 GLU A O 1
ATOM 1301 N N . GLY A 1 171 ? -4.497 -7.412 27.108 1.00 82.00 171 GLY A N 1
ATOM 1302 C CA . GLY A 1 171 ? -5.945 -7.480 27.309 1.00 82.00 171 GLY A CA 1
ATOM 1303 C C . GLY A 1 171 ? -6.780 -7.006 26.118 1.00 82.00 171 GLY A C 1
ATOM 1304 O O . GLY A 1 171 ? -7.998 -6.877 26.249 1.00 82.00 171 GLY A O 1
ATOM 1305 N N . VAL A 1 172 ? -6.159 -6.762 24.962 1.00 88.50 172 VAL A N 1
ATOM 1306 C CA . VAL A 1 172 ? -6.865 -6.561 23.692 1.00 88.50 172 VAL A CA 1
ATOM 1307 C C . VAL A 1 172 ? -6.259 -7.449 22.616 1.00 88.50 172 VAL A C 1
ATOM 1309 O O . VAL A 1 172 ? -5.071 -7.760 22.625 1.00 88.50 172 VAL A O 1
ATOM 1312 N N . GLU A 1 173 ? -7.096 -7.874 21.680 1.00 93.88 173 GLU A N 1
ATOM 1313 C CA . GLU A 1 173 ? -6.623 -8.539 20.475 1.00 93.88 173 GLU A CA 1
ATOM 1314 C C . GLU A 1 173 ? -6.428 -7.484 19.391 1.00 93.88 173 GLU A C 1
ATOM 1316 O O . GLU A 1 173 ? -7.275 -6.607 19.225 1.00 93.88 173 GLU A O 1
ATOM 1321 N N . SER A 1 174 ? -5.317 -7.537 18.659 1.00 94.62 174 SER A N 1
ATOM 1322 C CA . SER A 1 174 ? -5.065 -6.563 17.603 1.00 94.62 174 SER A CA 1
ATOM 1323 C C . SER A 1 174 ? -4.393 -7.164 16.384 1.00 94.62 174 SER A C 1
ATOM 1325 O O . SER A 1 174 ? -3.678 -8.162 16.484 1.00 94.62 174 SER A O 1
ATOM 1327 N N . TYR A 1 175 ? -4.653 -6.551 15.234 1.00 95.81 175 TYR A N 1
ATOM 1328 C CA . TYR A 1 175 ? -4.131 -6.978 13.943 1.00 95.81 175 TYR A CA 1
ATOM 1329 C C . TYR A 1 175 ? -3.634 -5.765 13.172 1.00 95.81 175 TYR A C 1
ATOM 1331 O O . TYR A 1 175 ? -4.399 -4.823 12.964 1.00 95.81 175 TYR A O 1
ATOM 1339 N N . GLY A 1 176 ? -2.364 -5.781 12.779 1.00 93.56 176 GLY A N 1
ATOM 1340 C CA . GLY A 1 176 ? -1.668 -4.634 12.208 1.00 93.56 176 GLY A CA 1
ATOM 1341 C C . GLY A 1 176 ? -1.173 -4.872 10.789 1.00 93.56 176 GLY A C 1
ATOM 1342 O O . GLY A 1 176 ? -0.776 -5.978 10.419 1.00 93.56 176 GLY A O 1
ATOM 1343 N N . VAL A 1 177 ? -1.167 -3.799 10.012 1.00 92.00 177 VAL A N 1
ATOM 1344 C CA . VAL A 1 177 ? -0.537 -3.688 8.700 1.00 92.00 177 VAL A CA 1
ATOM 1345 C C . VAL A 1 177 ? 0.331 -2.430 8.712 1.00 92.00 177 VAL A C 1
ATOM 1347 O O . VAL A 1 177 ? -0.109 -1.360 9.132 1.00 92.00 177 VAL A O 1
ATOM 1350 N N . TYR A 1 178 ? 1.594 -2.591 8.339 1.00 89.38 178 TYR A N 1
ATOM 1351 C CA . TYR A 1 178 ? 2.575 -1.509 8.266 1.00 89.38 178 TYR A CA 1
ATOM 1352 C C . TYR A 1 178 ? 2.355 -0.657 7.018 1.00 89.38 178 TYR A C 1
ATOM 1354 O O . TYR A 1 178 ? 1.706 -1.109 6.070 1.00 89.38 178 TYR A O 1
ATOM 1362 N N . GLU A 1 179 ? 2.864 0.566 7.067 1.00 87.69 179 GLU A N 1
ATOM 1363 C CA . GLU A 1 179 ? 2.899 1.486 5.936 1.00 87.69 179 GLU A CA 1
ATOM 1364 C C . GLU A 1 179 ? 3.812 0.987 4.812 1.00 87.69 179 GLU A C 1
ATOM 1366 O O . GLU A 1 179 ? 4.604 0.056 4.995 1.00 87.69 179 GLU A O 1
ATOM 1371 N N . ASN A 1 180 ? 3.598 1.544 3.622 1.00 86.12 180 ASN A N 1
ATOM 1372 C CA . ASN A 1 180 ? 4.416 1.264 2.455 1.00 86.12 180 ASN A CA 1
ATOM 1373 C C . ASN A 1 180 ? 5.783 1.957 2.528 1.00 86.12 180 ASN A C 1
ATOM 1375 O O . ASN A 1 180 ? 5.967 2.931 3.259 1.00 86.12 180 ASN A O 1
ATOM 1379 N N . TRP A 1 181 ? 6.742 1.447 1.752 1.00 84.44 181 TRP A N 1
ATOM 1380 C CA . TRP A 1 181 ? 8.133 1.913 1.812 1.00 84.44 181 TRP A CA 1
ATOM 1381 C C . TRP A 1 181 ? 8.336 3.318 1.236 1.00 84.44 181 TRP A C 1
ATOM 1383 O O . TRP A 1 181 ? 9.352 3.945 1.522 1.00 84.44 181 TRP A O 1
ATOM 1393 N N . ILE A 1 182 ? 7.383 3.810 0.439 1.00 84.88 182 ILE A N 1
ATOM 1394 C CA . ILE A 1 182 ? 7.444 5.142 -0.172 1.00 84.88 182 ILE A CA 1
ATOM 1395 C C . ILE A 1 182 ? 7.129 6.215 0.874 1.00 84.88 182 ILE A C 1
ATOM 1397 O O . ILE A 1 182 ? 7.792 7.245 0.928 1.00 84.88 182 ILE A O 1
ATOM 1401 N N . GLU A 1 183 ? 6.113 5.982 1.706 1.00 79.88 183 GLU A N 1
ATOM 1402 C CA . GLU A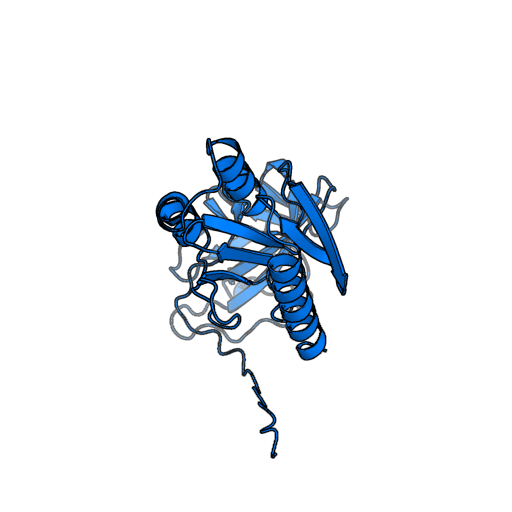 1 183 ? 5.569 7.005 2.600 1.00 79.88 183 GLU A CA 1
ATOM 1403 C C . GLU A 1 183 ? 6.183 6.987 3.998 1.00 79.88 183 GLU A C 1
ATOM 1405 O O . GLU A 1 183 ? 6.357 8.042 4.609 1.00 79.88 183 GLU A O 1
ATOM 1410 N N . ASP A 1 184 ? 6.546 5.810 4.506 1.00 70.19 184 ASP A N 1
ATOM 1411 C CA . ASP A 1 184 ? 7.312 5.704 5.742 1.00 70.19 184 ASP A CA 1
ATOM 1412 C C . ASP A 1 184 ? 8.322 4.552 5.639 1.00 70.19 184 ASP A C 1
ATOM 1414 O O . ASP A 1 184 ? 7.952 3.388 5.803 1.00 70.19 184 ASP A O 1
ATOM 1418 N N . PRO A 1 185 ? 9.619 4.840 5.418 1.00 60.03 185 PRO A N 1
ATOM 1419 C CA . PRO A 1 185 ? 10.656 3.815 5.513 1.00 60.03 185 PRO A CA 1
ATOM 1420 C C . PRO A 1 185 ? 10.832 3.307 6.959 1.00 60.03 185 PRO A C 1
ATOM 1422 O O . PRO A 1 185 ? 11.521 2.311 7.186 1.00 60.03 185 PRO A O 1
ATOM 1425 N N . SER A 1 186 ? 10.213 3.971 7.947 1.00 62.81 186 SER A N 1
ATOM 1426 C CA . SER A 1 186 ? 10.141 3.522 9.340 1.00 62.81 186 SER A CA 1
ATOM 1427 C C . SER A 1 186 ? 8.881 2.670 9.572 1.00 62.81 186 SER A C 1
ATOM 1429 O O . SER A 1 186 ? 7.878 2.833 8.885 1.00 62.81 186 SER A O 1
ATOM 1431 N N . PRO A 1 187 ? 8.866 1.751 10.555 1.00 64.00 187 PRO A N 1
ATOM 1432 C CA . PRO A 1 187 ? 7.809 0.743 10.686 1.00 64.00 187 PRO A CA 1
ATOM 1433 C C . PRO A 1 187 ? 6.519 1.275 11.350 1.00 64.00 187 PRO A C 1
ATOM 1435 O O . PRO A 1 187 ? 6.026 0.697 12.322 1.00 64.00 187 PRO A O 1
ATOM 1438 N N . GLY A 1 188 ? 5.946 2.372 10.851 1.00 83.44 188 GLY A N 1
ATOM 1439 C CA . GLY A 1 188 ? 4.641 2.878 11.278 1.00 83.44 188 GLY A CA 1
ATOM 1440 C C . GLY A 1 188 ? 3.485 1.987 10.805 1.00 83.44 188 GLY A C 1
ATOM 1441 O O . GLY A 1 188 ? 3.538 1.380 9.734 1.00 83.44 188 GLY A O 1
ATOM 1442 N N . PHE A 1 189 ? 2.410 1.881 11.593 1.00 88.81 189 PHE A N 1
ATOM 1443 C CA . PHE A 1 189 ? 1.201 1.181 11.145 1.00 88.81 189 PHE A CA 1
ATOM 1444 C C . PHE A 1 189 ? 0.418 2.036 10.148 1.00 88.81 189 PHE A C 1
ATOM 1446 O O . PHE A 1 189 ? -0.029 3.127 10.499 1.00 88.81 189 PHE A O 1
ATOM 1453 N N . ARG A 1 190 ? 0.125 1.478 8.969 1.00 92.19 190 ARG A N 1
ATOM 1454 C CA . ARG A 1 190 ? -0.920 2.012 8.089 1.00 92.19 190 ARG A CA 1
ATOM 1455 C C . ARG A 1 190 ? -2.290 1.861 8.724 1.00 92.19 190 ARG A C 1
ATOM 1457 O O . ARG A 1 190 ? -3.082 2.800 8.759 1.00 92.19 190 ARG A O 1
ATOM 1464 N N . ALA A 1 191 ? -2.545 0.673 9.275 1.00 94.44 191 ALA A N 1
ATOM 1465 C CA . ALA A 1 191 ? -3.723 0.402 10.080 1.00 94.44 191 ALA A CA 1
ATOM 1466 C C . ALA A 1 191 ? -3.450 -0.653 11.162 1.00 94.44 191 ALA A C 1
ATOM 1468 O O . ALA A 1 191 ? -2.787 -1.663 10.936 1.00 94.44 191 ALA A O 1
ATOM 1469 N N . LEU A 1 192 ? -4.036 -0.470 12.338 1.00 94.88 192 LEU A N 1
ATOM 1470 C CA . LEU A 1 192 ? -4.059 -1.458 13.409 1.00 94.88 192 LEU A CA 1
ATOM 1471 C C . LEU A 1 192 ? -5.480 -1.540 13.964 1.00 94.88 192 LEU A C 1
ATOM 1473 O O . LEU A 1 192 ? -6.011 -0.583 14.531 1.00 94.88 192 LEU A O 1
ATOM 1477 N N . LEU A 1 193 ? -6.104 -2.699 13.765 1.00 96.56 193 LEU A N 1
ATOM 1478 C CA . LEU A 1 193 ? -7.458 -2.990 14.221 1.00 96.56 193 LEU A CA 1
ATOM 1479 C C . LEU A 1 193 ? -7.405 -3.505 15.653 1.00 96.56 193 LEU A C 1
ATOM 1481 O O . LEU A 1 193 ? -6.663 -4.443 15.940 1.00 96.56 193 LEU A O 1
ATOM 1485 N N . ILE A 1 194 ? -8.204 -2.913 16.539 1.00 95.00 194 ILE A N 1
ATOM 1486 C CA . ILE A 1 194 ? -8.134 -3.164 17.979 1.00 95.00 194 ILE A CA 1
ATOM 1487 C C . ILE A 1 194 ? -9.467 -3.716 18.447 1.00 95.00 194 ILE A C 1
ATOM 1489 O O . ILE A 1 194 ? -10.496 -3.038 18.395 1.00 95.00 194 ILE A O 1
ATOM 1493 N N . PHE A 1 195 ? -9.442 -4.937 18.953 1.00 94.81 195 PHE A N 1
ATOM 1494 C CA . PHE A 1 195 ? -10.607 -5.659 19.420 1.00 94.81 195 PHE A CA 1
ATOM 1495 C C . PHE A 1 195 ? -10.594 -5.735 20.941 1.00 94.81 195 PHE A C 1
ATOM 1497 O O . PHE A 1 195 ? -9.668 -6.253 21.565 1.00 94.81 195 PHE A O 1
ATOM 1504 N N . GLN A 1 196 ? -11.672 -5.248 21.546 1.00 92.12 196 GLN A N 1
ATOM 1505 C CA . GLN A 1 196 ? -11.899 -5.327 22.982 1.00 92.12 196 GLN A CA 1
ATOM 1506 C C . GLN A 1 196 ? -13.194 -6.091 23.229 1.00 92.12 196 GLN A C 1
ATOM 1508 O O . GLN A 1 196 ? -14.234 -5.740 22.662 1.00 92.12 196 GLN A O 1
ATOM 1513 N N . ALA A 1 197 ? -13.132 -7.114 24.087 1.00 91.94 197 ALA A N 1
ATOM 1514 C CA . ALA A 1 197 ? -14.246 -8.028 24.350 1.00 91.94 197 ALA A CA 1
ATOM 1515 C C . ALA A 1 197 ? -14.832 -8.630 23.052 1.00 91.94 197 ALA A C 1
ATOM 1517 O O . ALA A 1 197 ? -16.044 -8.637 22.842 1.00 91.94 197 ALA A O 1
ATOM 1518 N N . GLY A 1 198 ? -13.950 -9.066 22.142 1.00 94.25 198 GLY A N 1
ATOM 1519 C CA . GLY A 1 198 ? -14.319 -9.738 20.890 1.00 94.25 198 GLY A CA 1
ATOM 1520 C C . GLY A 1 198 ? -14.948 -8.846 19.815 1.00 94.25 198 GLY A C 1
ATOM 1521 O O . GLY A 1 198 ? -15.419 -9.367 18.809 1.00 94.25 198 GLY A O 1
ATOM 1522 N N . LYS A 1 199 ? -14.972 -7.520 19.998 1.00 96.00 199 LYS A N 1
ATOM 1523 C CA . LYS A 1 199 ? -15.540 -6.561 19.035 1.00 96.00 199 LYS A CA 1
ATOM 1524 C C . LYS A 1 199 ? -14.559 -5.446 18.719 1.00 96.00 199 LYS A C 1
ATOM 1526 O O . LYS A 1 199 ? -13.861 -4.974 19.621 1.00 96.00 199 LYS A O 1
ATOM 1531 N N . LEU A 1 200 ? -14.567 -4.985 17.471 1.00 96.75 200 LEU A N 1
ATOM 1532 C CA . LEU A 1 200 ? -13.763 -3.855 17.030 1.00 96.75 200 LEU A CA 1
ATOM 1533 C C . LEU A 1 200 ? -14.117 -2.623 17.870 1.00 96.75 200 LEU A C 1
ATOM 1535 O O . LEU A 1 200 ? -15.271 -2.206 17.972 1.00 96.75 200 LEU A O 1
ATOM 1539 N N . ALA A 1 201 ? -13.115 -2.092 18.549 1.00 95.12 201 ALA A N 1
ATOM 1540 C CA . ALA A 1 201 ? -13.246 -0.996 19.489 1.00 95.12 201 ALA A CA 1
ATOM 1541 C C . ALA A 1 201 ? -12.697 0.295 18.880 1.00 95.12 201 ALA A C 1
ATOM 1543 O O . ALA A 1 201 ? -13.362 1.333 18.919 1.00 95.12 201 ALA A O 1
ATOM 1544 N N . ALA A 1 202 ? -11.520 0.200 18.267 1.00 95.75 202 ALA A N 1
ATOM 1545 C CA . ALA A 1 202 ? -10.838 1.313 17.637 1.00 95.75 202 ALA A CA 1
ATOM 1546 C C . ALA A 1 202 ? -9.972 0.843 16.462 1.00 95.75 202 ALA A C 1
ATOM 1548 O O . ALA A 1 202 ? -9.678 -0.347 16.316 1.00 95.75 202 ALA A O 1
ATOM 1549 N N . VAL A 1 203 ? -9.571 1.806 15.642 1.00 96.50 203 VAL A N 1
ATOM 1550 C CA . VAL A 1 203 ? -8.612 1.651 14.554 1.00 96.50 203 VAL A CA 1
ATOM 1551 C C . VAL A 1 203 ? -7.553 2.729 14.738 1.00 96.50 203 VAL A C 1
ATOM 1553 O O . VAL A 1 203 ? -7.901 3.909 14.787 1.00 96.50 203 VAL A O 1
ATOM 1556 N N . LEU A 1 204 ? -6.287 2.338 14.863 1.00 94.81 204 LEU A N 1
ATOM 1557 C CA . LEU A 1 204 ? -5.172 3.258 14.644 1.00 94.81 204 LEU A CA 1
ATOM 1558 C C . LEU A 1 204 ? -4.883 3.274 13.140 1.00 94.81 204 LEU A C 1
ATOM 1560 O O . LEU A 1 204 ? -4.809 2.202 12.546 1.00 94.81 204 LEU A O 1
ATOM 1564 N N . HIS A 1 205 ? -4.749 4.443 12.525 1.00 94.50 205 HIS A N 1
ATOM 1565 C CA . HIS A 1 205 ? -4.486 4.577 11.090 1.00 94.50 205 HIS A CA 1
ATOM 1566 C C . HIS A 1 205 ? -3.665 5.826 10.761 1.00 94.50 205 HIS A C 1
ATOM 1568 O O . HIS A 1 205 ? -3.799 6.851 11.430 1.00 94.50 205 HIS A O 1
ATOM 1574 N N . SER A 1 206 ? -2.818 5.733 9.735 1.00 91.69 206 SER A N 1
ATOM 1575 C CA . SER A 1 206 ? -2.046 6.857 9.168 1.00 91.69 206 SER A CA 1
ATOM 1576 C C . SER A 1 206 ? -2.808 7.580 8.046 1.00 91.69 206 SER A C 1
ATOM 1578 O O . SER A 1 206 ? -2.593 8.766 7.778 1.00 91.69 206 SER A O 1
ATOM 1580 N N . ARG A 1 207 ? -3.735 6.870 7.391 1.00 92.06 207 ARG A N 1
ATOM 1581 C CA . ARG A 1 207 ? -4.488 7.323 6.217 1.00 92.06 207 ARG A CA 1
ATOM 1582 C C . ARG A 1 207 ? -5.966 7.449 6.523 1.00 92.06 207 ARG A C 1
ATOM 1584 O O . ARG A 1 207 ? -6.528 6.694 7.304 1.00 92.06 207 ARG A O 1
ATOM 1591 N N . GLU A 1 208 ? -6.615 8.403 5.871 1.00 92.81 208 GLU A N 1
ATOM 1592 C CA . GLU A 1 208 ? -8.019 8.692 6.127 1.00 92.81 208 GLU A CA 1
ATOM 1593 C C . GLU A 1 208 ? -8.938 7.522 5.747 1.00 92.81 208 GLU A C 1
ATOM 1595 O O . GLU A 1 208 ? -8.973 7.074 4.604 1.00 92.81 208 GLU A O 1
ATOM 1600 N N . ILE A 1 209 ? -9.740 7.074 6.713 1.00 95.56 209 ILE A N 1
ATOM 1601 C CA . ILE A 1 209 ? -10.795 6.082 6.507 1.00 95.56 209 ILE A CA 1
ATOM 1602 C C . ILE A 1 209 ? -12.128 6.824 6.484 1.00 95.56 209 ILE A C 1
ATOM 1604 O O . ILE A 1 209 ? -12.565 7.361 7.504 1.00 95.56 209 ILE A O 1
ATOM 1608 N N . ASN A 1 210 ? -12.807 6.821 5.336 1.00 94.75 210 ASN A N 1
ATOM 1609 C CA . ASN A 1 210 ? -14.119 7.452 5.183 1.00 94.75 210 ASN A CA 1
ATOM 1610 C C . ASN A 1 210 ? -15.216 6.623 5.880 1.00 94.75 210 ASN A C 1
ATOM 1612 O O . ASN A 1 210 ? -15.993 5.909 5.240 1.00 94.75 210 ASN A O 1
ATOM 1616 N N . TYR A 1 211 ? -15.269 6.717 7.205 1.00 95.00 211 TYR A N 1
ATOM 1617 C CA . TYR A 1 211 ? -16.249 6.080 8.074 1.00 95.00 211 TYR A CA 1
ATOM 1618 C C . TYR A 1 211 ? -16.637 7.029 9.217 1.00 95.00 211 TYR A C 1
ATOM 1620 O O . TYR A 1 211 ? -15.818 7.800 9.716 1.00 95.00 211 TYR A O 1
ATOM 1628 N N . LYS A 1 212 ? -17.902 6.976 9.652 1.00 94.12 212 LYS A N 1
ATOM 1629 C CA . LYS A 1 212 ? -18.405 7.820 10.743 1.00 94.12 212 LYS A CA 1
ATOM 1630 C C . LYS A 1 212 ? -18.032 7.213 12.096 1.00 94.12 212 LYS A C 1
ATOM 1632 O O . LYS A 1 212 ? -18.808 6.471 12.696 1.00 94.12 212 LYS A O 1
ATOM 1637 N N . PHE A 1 213 ? -16.834 7.533 12.565 1.00 94.75 213 PHE A N 1
ATOM 1638 C CA . PHE A 1 213 ? -16.371 7.150 13.896 1.00 94.75 213 PHE A CA 1
ATOM 1639 C C . PHE A 1 213 ? -17.126 7.894 15.005 1.00 94.75 213 PHE A C 1
ATOM 1641 O O . PHE A 1 213 ? -17.678 8.973 14.793 1.00 94.75 213 PHE A O 1
ATOM 1648 N N . VAL A 1 214 ? -17.134 7.310 16.206 1.00 94.75 214 VAL A N 1
ATOM 1649 C CA . VAL A 1 214 ? -17.703 7.937 17.411 1.00 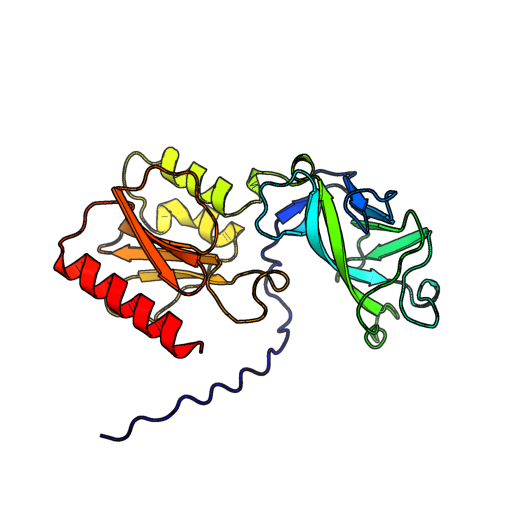94.75 214 VAL A CA 1
ATOM 1650 C C . VAL A 1 214 ? -16.858 9.135 17.840 1.00 94.75 214 VAL A C 1
ATOM 1652 O O . VAL A 1 214 ? -17.393 10.177 18.204 1.00 94.75 214 VAL A O 1
ATOM 1655 N N . SER A 1 215 ? -15.539 8.974 17.794 1.00 95.12 215 SER A N 1
ATOM 1656 C CA . SER A 1 215 ? -14.558 10.021 18.053 1.00 95.12 215 SER A CA 1
ATOM 1657 C C . SER A 1 215 ? -13.222 9.638 17.422 1.00 95.12 215 SER A C 1
ATOM 1659 O O . SER A 1 215 ? -12.961 8.460 17.165 1.00 95.12 215 SER A O 1
ATOM 1661 N N . THR A 1 216 ? -12.373 10.635 17.191 1.00 96.00 216 THR A N 1
ATOM 1662 C CA . THR A 1 216 ? -11.012 10.454 16.684 1.00 96.00 216 THR A CA 1
ATOM 1663 C C . THR A 1 216 ? -10.068 11.317 17.503 1.00 96.00 216 THR A C 1
ATOM 1665 O O . THR A 1 216 ? -10.362 12.487 17.741 1.00 96.00 216 THR A O 1
ATOM 1668 N N . LYS A 1 217 ? -8.943 10.738 17.921 1.00 94.75 217 LYS A N 1
ATOM 1669 C CA . LYS A 1 217 ? -7.824 11.457 18.528 1.00 94.75 217 LYS A CA 1
ATOM 1670 C C . LYS A 1 217 ? -6.629 11.396 17.589 1.00 94.75 217 LYS A C 1
ATOM 1672 O O . LYS A 1 217 ? -6.266 10.315 17.132 1.00 94.75 217 LYS A O 1
ATOM 1677 N N . GLU A 1 218 ? -6.031 12.543 17.312 1.00 93.50 218 GLU A N 1
ATOM 1678 C CA . GLU A 1 218 ? -4.812 12.632 16.508 1.00 93.50 218 GLU A CA 1
ATOM 1679 C C . GLU A 1 218 ? -3.571 12.555 17.407 1.00 93.50 218 GLU A C 1
ATOM 1681 O O . GLU A 1 218 ? -3.587 12.999 18.558 1.00 93.50 218 GLU A O 1
ATOM 1686 N N . PHE A 1 219 ? -2.514 11.948 16.878 1.00 88.50 219 PHE A N 1
ATOM 1687 C CA . PHE A 1 219 ? -1.213 11.763 17.513 1.00 88.50 219 PHE A CA 1
ATOM 1688 C C . PHE A 1 219 ? -0.114 12.382 16.636 1.00 88.50 219 PHE A C 1
ATOM 1690 O O . PHE A 1 219 ? -0.384 12.948 15.574 1.00 88.50 219 PHE A O 1
ATOM 1697 N N . SER A 1 220 ? 1.141 12.291 17.085 1.00 81.81 220 SER A N 1
ATOM 1698 C CA . SER A 1 220 ? 2.297 12.710 16.291 1.00 81.81 220 SER A CA 1
ATOM 1699 C C . SER A 1 220 ? 2.359 11.974 14.944 1.00 81.81 220 SER A C 1
ATOM 1701 O O . SER A 1 220 ? 1.756 10.914 14.753 1.00 81.81 220 SER A O 1
ATOM 1703 N N . ARG A 1 221 ? 3.077 12.574 13.983 1.00 76.88 221 ARG A N 1
ATOM 1704 C CA . ARG A 1 221 ? 3.290 12.021 12.631 1.00 76.88 221 ARG A CA 1
ATOM 1705 C C . ARG A 1 221 ? 1.986 11.737 11.860 1.00 76.88 221 ARG A C 1
ATOM 1707 O O . ARG A 1 221 ? 1.942 10.861 11.008 1.00 76.88 221 ARG A O 1
ATOM 1714 N N . GLY A 1 222 ? 0.905 12.457 12.178 1.00 84.81 222 GLY A N 1
ATOM 1715 C CA . GLY A 1 222 ? -0.379 12.357 11.475 1.00 84.81 222 GLY A CA 1
ATOM 1716 C C . GLY A 1 222 ? -1.191 11.088 11.764 1.00 84.81 222 GLY A C 1
ATOM 1717 O O . GLY A 1 222 ? -2.254 10.912 11.168 1.00 84.81 222 GLY A O 1
ATOM 1718 N N . SER A 1 223 ? -0.732 10.233 12.685 1.00 89.00 223 SER A N 1
ATOM 1719 C CA . SER A 1 223 ? -1.455 9.027 13.101 1.00 89.00 223 SER A CA 1
ATOM 1720 C C . SER A 1 223 ? -2.744 9.376 13.847 1.00 89.00 223 SER A C 1
ATOM 1722 O O . SER A 1 223 ? -2.807 10.344 14.607 1.00 89.00 223 SER A O 1
ATOM 1724 N N . LYS A 1 224 ? -3.784 8.562 13.671 1.00 94.50 224 LYS A N 1
ATOM 1725 C CA . LYS A 1 224 ? -5.111 8.785 14.257 1.00 94.50 224 LYS A CA 1
ATOM 1726 C C . LYS A 1 224 ? -5.606 7.528 14.948 1.00 94.50 224 LYS A C 1
ATOM 1728 O O . LYS A 1 224 ? -5.563 6.452 14.368 1.00 94.50 224 LYS A O 1
ATOM 1733 N N . LEU A 1 225 ? -6.134 7.664 16.163 1.00 95.25 225 LEU A N 1
ATOM 1734 C CA . LEU A 1 225 ? -6.909 6.622 16.835 1.00 95.25 225 LEU A CA 1
ATOM 1735 C C . LEU A 1 225 ? -8.391 6.970 16.736 1.00 95.25 225 LEU A C 1
ATOM 1737 O O . LEU A 1 225 ? -8.865 7.909 17.380 1.00 95.25 225 LEU A O 1
ATOM 1741 N N . SER A 1 226 ? -9.128 6.198 15.947 1.00 96.50 226 SER A N 1
ATOM 1742 C CA . SER A 1 226 ? -10.555 6.401 15.724 1.00 96.50 226 SER A CA 1
ATOM 1743 C C . SER A 1 226 ? -11.385 5.298 16.367 1.00 96.50 226 SER A C 1
ATOM 1745 O O . SER A 1 226 ? -11.167 4.110 16.129 1.00 96.50 226 SER A O 1
ATOM 1747 N N . TYR A 1 227 ? -12.368 5.685 17.174 1.00 95.94 227 TYR A N 1
ATOM 1748 C CA . TYR A 1 227 ? -13.218 4.765 17.922 1.00 95.94 227 TYR A CA 1
ATOM 1749 C C . TYR A 1 227 ? -14.455 4.378 17.111 1.00 95.94 227 TYR A C 1
ATOM 1751 O O . TYR A 1 227 ? -15.244 5.224 16.689 1.00 95.94 227 TYR A O 1
ATOM 1759 N N . VAL A 1 228 ? -14.656 3.073 16.926 1.00 95.56 228 VAL A N 1
ATOM 1760 C CA . VAL A 1 228 ? -15.806 2.513 16.188 1.00 95.56 228 VAL A CA 1
ATOM 1761 C C . VAL A 1 228 ? -17.042 2.415 17.086 1.00 95.56 228 VAL A C 1
ATOM 1763 O O . VAL A 1 228 ? -18.173 2.426 16.607 1.00 95.56 228 VAL A O 1
ATOM 1766 N N . ARG A 1 229 ? -16.838 2.357 18.406 1.00 93.69 229 ARG A N 1
ATOM 1767 C CA . ARG A 1 229 ? -17.897 2.328 19.420 1.00 93.69 229 ARG A CA 1
ATOM 1768 C C . ARG A 1 229 ? -17.478 3.111 20.657 1.00 93.69 229 ARG A C 1
ATOM 1770 O O . ARG A 1 229 ? -16.290 3.261 20.926 1.00 93.69 229 ARG A O 1
ATOM 1777 N N . LYS A 1 230 ? -18.456 3.546 21.454 1.00 91.12 230 LYS A N 1
ATOM 1778 C CA . LYS A 1 230 ? -18.184 4.162 22.756 1.00 91.12 230 LYS A CA 1
ATOM 1779 C C . LYS A 1 230 ? -17.547 3.132 23.692 1.00 91.12 230 LYS A C 1
ATOM 1781 O O . LYS A 1 230 ? -18.061 2.021 23.847 1.00 91.12 230 LYS A O 1
ATOM 1786 N N . LEU A 1 231 ? -16.440 3.517 24.312 1.00 88.38 231 LEU A N 1
ATOM 1787 C CA . LEU A 1 231 ? -15.767 2.755 25.358 1.00 88.38 231 LEU A CA 1
ATOM 1788 C C . LEU A 1 231 ? -15.867 3.516 26.686 1.00 88.38 231 LEU A C 1
ATOM 1790 O O . LEU A 1 231 ? -16.050 4.735 26.674 1.00 88.38 231 LEU A O 1
ATOM 1794 N N . PRO A 1 232 ? -15.738 2.830 27.834 1.00 87.88 232 PRO A N 1
ATOM 1795 C CA . PRO A 1 232 ? -15.505 3.504 29.104 1.00 87.88 232 PRO A CA 1
ATOM 1796 C C . PRO A 1 232 ? -14.234 4.358 29.032 1.00 87.88 232 PRO A C 1
ATOM 1798 O O . PRO A 1 232 ? -13.246 3.946 28.421 1.00 87.88 232 PRO A O 1
ATOM 1801 N N . GLU A 1 233 ? -14.232 5.510 29.703 1.00 87.75 233 GLU A N 1
ATOM 1802 C CA . GLU A 1 233 ? -13.118 6.470 29.680 1.00 87.75 233 GLU A CA 1
ATOM 1803 C C . GLU A 1 233 ? -11.776 5.829 30.065 1.00 87.75 233 GLU A C 1
ATOM 1805 O O . GLU A 1 233 ? -10.759 6.063 29.415 1.00 87.75 233 GLU A O 1
ATOM 1810 N N . ALA A 1 234 ? -11.776 4.945 31.067 1.00 86.56 234 ALA A N 1
ATOM 1811 C CA . ALA A 1 234 ? -10.585 4.197 31.468 1.00 86.56 234 ALA A CA 1
ATOM 1812 C C . ALA A 1 234 ? -10.013 3.334 30.325 1.00 86.56 234 ALA A C 1
ATOM 1814 O O . ALA A 1 234 ? -8.798 3.246 30.159 1.00 86.56 234 ALA A O 1
ATOM 1815 N N . GLY A 1 235 ? -10.883 2.731 29.506 1.00 83.69 235 GLY A N 1
ATOM 1816 C CA . GLY A 1 235 ? -10.482 1.956 28.331 1.00 83.69 235 GLY A CA 1
ATOM 1817 C C . GLY A 1 235 ? -9.886 2.834 27.231 1.00 83.69 235 GLY A C 1
ATOM 1818 O O . GLY A 1 235 ? -8.859 2.473 26.662 1.00 83.69 235 GLY A O 1
ATOM 1819 N N . MET A 1 236 ? -10.478 4.009 26.987 1.00 86.12 236 MET A N 1
ATOM 1820 C CA . MET A 1 236 ? -9.936 4.994 26.043 1.00 86.12 236 MET A CA 1
ATOM 1821 C C . MET A 1 236 ? -8.544 5.465 26.474 1.00 86.12 236 MET A C 1
ATOM 1823 O O . MET A 1 236 ? -7.597 5.357 25.703 1.00 86.12 236 MET A O 1
ATOM 1827 N N . LYS A 1 237 ? -8.381 5.884 27.737 1.00 88.75 237 LYS A N 1
ATOM 1828 C CA . LYS A 1 237 ? -7.084 6.333 28.273 1.00 88.75 237 LYS A CA 1
ATOM 1829 C C . LYS A 1 237 ? -6.009 5.251 28.190 1.00 88.75 237 LYS A C 1
ATOM 1831 O O . LYS A 1 237 ? -4.871 5.562 27.850 1.00 88.75 237 LYS A O 1
ATOM 1836 N N . LYS A 1 238 ? -6.360 3.986 28.465 1.00 86.62 238 LYS A N 1
ATOM 1837 C CA . LYS A 1 238 ? -5.422 2.859 28.336 1.00 86.62 238 LYS A CA 1
ATOM 1838 C C . LYS A 1 238 ? -4.941 2.699 26.892 1.00 86.62 238 LYS A C 1
ATOM 1840 O O . LYS A 1 238 ? -3.740 2.565 26.682 1.00 86.62 238 LYS A O 1
ATOM 1845 N N . LEU A 1 239 ? -5.855 2.741 25.918 1.00 85.69 239 LEU A N 1
ATOM 1846 C CA . LEU A 1 239 ? -5.507 2.653 24.496 1.00 85.69 239 LEU A CA 1
ATOM 1847 C C . LEU A 1 239 ? -4.668 3.851 24.046 1.00 85.69 239 LEU A C 1
ATOM 1849 O O . LEU A 1 239 ? -3.645 3.671 23.401 1.00 85.69 239 LEU A O 1
ATOM 1853 N N . GLU A 1 240 ? -5.056 5.066 24.420 1.00 90.56 240 GLU A N 1
ATOM 1854 C CA . GLU A 1 240 ? -4.330 6.276 24.029 1.00 90.56 240 GLU A CA 1
ATOM 1855 C C . GLU A 1 240 ? -2.911 6.307 24.583 1.00 90.56 240 GLU A C 1
ATOM 1857 O O . GLU A 1 240 ? -1.981 6.563 23.825 1.00 90.56 240 GLU A O 1
ATOM 1862 N N . LYS A 1 241 ? -2.733 6.006 25.878 1.00 88.69 241 LYS A N 1
ATOM 1863 C CA . LYS A 1 241 ? -1.400 5.937 26.487 1.00 88.69 241 LYS A CA 1
ATOM 1864 C C . LYS A 1 241 ? -0.539 4.906 25.766 1.00 88.69 241 LYS A C 1
ATOM 1866 O O . LYS A 1 241 ? 0.604 5.179 25.425 1.00 88.69 241 LYS A O 1
ATOM 1871 N N . PHE A 1 242 ? -1.113 3.737 25.518 1.00 83.06 242 PHE A N 1
ATOM 1872 C CA . PHE A 1 242 ? -0.432 2.663 24.830 1.00 83.06 242 PHE A CA 1
ATOM 1873 C C . PHE A 1 242 ? 0.075 3.080 23.438 1.00 83.06 242 PHE A C 1
ATOM 1875 O O . PHE A 1 242 ? 1.219 2.797 23.094 1.00 83.06 242 PHE A O 1
ATOM 1882 N N . TYR A 1 243 ? -0.731 3.812 22.664 1.00 82.88 243 TYR A N 1
ATOM 1883 C CA . TYR A 1 243 ? -0.294 4.329 21.364 1.00 82.88 243 TYR A CA 1
ATOM 1884 C C . TYR A 1 243 ? 0.726 5.451 21.461 1.00 82.88 243 TYR A C 1
ATOM 1886 O O . TYR A 1 243 ? 1.671 5.464 20.676 1.00 82.88 243 TYR A O 1
ATOM 1894 N N . SER A 1 244 ? 0.576 6.358 22.427 1.00 85.38 244 SER A N 1
ATOM 1895 C CA . SER A 1 244 ? 1.605 7.358 22.706 1.00 85.38 244 SER A CA 1
ATOM 1896 C C . SER A 1 244 ? 2.956 6.701 22.989 1.00 85.38 244 SER A C 1
ATOM 1898 O O . SER A 1 244 ? 3.954 7.136 22.426 1.00 85.38 244 SER A O 1
ATOM 1900 N N . ASP A 1 245 ? 2.977 5.629 23.788 1.00 83.06 245 ASP A N 1
ATOM 1901 C CA . ASP A 1 245 ? 4.206 4.902 24.111 1.00 83.06 245 ASP A CA 1
ATOM 1902 C C . ASP A 1 245 ? 4.846 4.289 22.844 1.00 83.06 245 ASP A C 1
ATOM 1904 O O . ASP A 1 245 ? 6.046 4.459 22.632 1.00 83.06 245 ASP A O 1
ATOM 1908 N N . ILE A 1 246 ? 4.056 3.646 21.966 1.00 76.81 246 ILE A N 1
ATOM 1909 C CA . ILE A 1 246 ? 4.553 3.078 20.693 1.00 76.81 246 ILE A CA 1
ATOM 1910 C C . ILE A 1 246 ? 5.194 4.159 19.828 1.00 76.81 246 ILE A C 1
ATOM 1912 O O . ILE A 1 246 ? 6.325 3.989 19.379 1.00 76.81 246 ILE A O 1
ATOM 1916 N N . LEU A 1 247 ? 4.477 5.263 19.605 1.00 75.12 247 LEU A N 1
ATOM 1917 C CA . LEU A 1 247 ? 4.950 6.342 18.742 1.00 75.12 247 LEU A CA 1
ATOM 1918 C C . LEU A 1 247 ? 6.220 6.988 19.305 1.00 75.12 247 LEU A C 1
ATOM 1920 O O . LEU A 1 247 ? 7.139 7.245 18.544 1.00 75.12 247 LEU A O 1
ATOM 1924 N N . SER A 1 248 ? 6.310 7.164 20.628 1.00 76.88 248 SER A N 1
ATOM 1925 C CA . SER A 1 248 ? 7.505 7.720 21.279 1.00 76.88 248 SER A CA 1
ATOM 1926 C C . SER A 1 248 ? 8.720 6.789 21.284 1.00 76.88 248 SER A C 1
ATOM 1928 O O . SER A 1 248 ? 9.833 7.246 21.497 1.00 76.88 248 SER A O 1
ATOM 1930 N N . SER A 1 249 ? 8.513 5.481 21.102 1.00 68.25 249 SER A N 1
ATOM 1931 C CA . SER A 1 249 ? 9.600 4.493 21.045 1.00 68.25 249 SER A CA 1
ATOM 1932 C C . SER A 1 249 ? 10.185 4.301 19.645 1.00 68.25 249 SER A C 1
ATOM 1934 O O . SER A 1 249 ? 11.164 3.574 19.492 1.00 68.25 249 SER A O 1
ATOM 1936 N N . ALA A 1 250 ? 9.545 4.892 18.633 1.00 60.50 250 ALA A N 1
ATOM 1937 C CA . ALA A 1 250 ? 9.976 4.840 17.241 1.00 60.50 250 ALA A CA 1
ATOM 1938 C C . ALA A 1 250 ? 10.852 6.042 16.836 1.00 60.50 250 ALA A C 1
ATOM 1940 O O . ALA A 1 250 ? 11.331 6.061 15.703 1.00 60.50 250 ALA A O 1
ATOM 1941 N N . ASP A 1 251 ? 11.038 7.004 17.747 1.00 51.16 251 ASP A N 1
ATOM 1942 C CA . ASP A 1 251 ? 11.932 8.163 17.633 1.00 51.16 251 ASP A CA 1
ATOM 1943 C C . ASP A 1 251 ? 13.256 7.893 18.380 1.00 51.16 251 ASP A C 1
ATOM 1945 O O . ASP A 1 251 ? 14.317 8.347 17.892 1.00 51.16 251 ASP A O 1
#

Sequence (251 aa):
MKFKAFSALLLFSFLCGRPLRAEVIRGPAELRSADTGKAAASLYDGAKVECVRSTAPWIETGFLAYVEPAYLEEGGGLRKGAVFYDKTGRTFGRVTETFSLDFSPGKPDAKTGRVELEIVLLANYRDIKQDSILEIALASELKGARSAPAPAALAGHLKKFGYEKWSGCEGVESYGVYENWIEDPSPGFRALLIFQAGKLAAVLHSREINYKFVSTKEFSRGSKLSYVRKLPEAGMKKLEKFYSDILSSAD

pLDDT: mean 86.18, std 16.95, range [26.36, 98.44]

Foldseek 3Di:
DDDDPPPPPPPVPPDPDQDQLFWWFLDQWFWAQDPPGDGFKTWGGGDTWAWDDDPDQWTKIKDKFWWAPVQADDPAWGAFFIFTADPVRDTTIGTHHIDGDPDDWDQQDPPPRTIIDTDITITGPVRTDQCSDLLSVVQVLLVPDPAFAFCVSCVVSCVSSVWDWDDLAPQKTKTFDFHDCVHDVFGHTQWMFIGHPRGGFWIWHQHDRPHDFPDWDADPPSIIITTNDDDPPVVVVSVVVSVNVVVVVSD

Radius of gyration: 20.43 Å; chains: 1; bounding box: 50×35×63 Å